Protein AF-A0A380LJC3-F1 (afdb_monomer_lite)

Organism: NCBI:txid1323

pLDDT: mean 76.28, std 15.17, range [39.53, 93.88]

Foldseek 3Di:
DFDDDPDDLVVLLVLLCCPVVVVDDLVRVCVVVVNDSVVSVLSNLLCVLPNSVSSDRDRDDDWDALVRLVVLLVCVVVVVDDLSNSCSVSVPPDSVVNVVSNVCVVVVHRDHTPDDPVCLAVPDQPDDDDLVRLLVLLVVCVVVVNPLSVSCVVSVHHSVSNVQSNVQCVVPNSVSSDPCVVPDDDPVRDDPVRVVVVVVVVVVVVVVVVVVVVVVVVVVVVVVVVVVVVVVVVVVVPPDDDDPPVVVVVVVVVVVVVVVVVVVVVVVVVVVVVPD

InterPro domains:
  IPR010921 Trp repressor/replication initiator [SSF48295] (2-55)
  IPR010921 Trp repressor/replication initiator [SSF48295] (60-106)
  IPR010921 Trp repressor/replication initiator [SSF48295] (120-185)
  IPR036388 Winged helix-like DNA-binding domain superfamily [G3DSA:1.10.10.10] (58-116)
  IPR036388 Winged helix-like DNA-binding domain superfamily [G3DSA:1.10.10.10] (120-189)
  IPR052057 IS150/IS1296 orfA-like [PTHR33795] (5-107)
  IPR055247 Insertion element IS150 protein InsJ-like, helix-turn-helix domain [PF13518] (68-108)
  IPR055247 Insertion element IS150 protein InsJ-like, helix-turn-helix domain [PF13518] (133-183)

Structure (mmCIF, N/CA/C/O backbone):
data_AF-A0A380LJC3-F1
#
_entry.id   AF-A0A380LJC3-F1
#
loop_
_atom_site.group_PDB
_atom_site.id
_atom_site.type_symbol
_atom_site.label_atom_id
_atom_site.label_alt_id
_atom_site.label_comp_id
_atom_site.label_asym_id
_atom_site.label_entity_id
_atom_site.label_seq_id
_atom_site.pdbx_PDB_ins_code
_atom_site.Cartn_x
_atom_site.Cartn_y
_atom_site.Cartn_z
_atom_site.occupancy
_atom_site.B_iso_or_equiv
_atom_site.auth_seq_id
_atom_site.auth_comp_id
_atom_site.auth_asym_id
_atom_site.auth_atom_id
_atom_site.pdbx_PDB_model_num
ATOM 1 N N . MET A 1 1 ? 3.453 -14.087 3.287 1.00 42.34 1 MET A N 1
ATOM 2 C CA . MET A 1 1 ? 3.609 -13.959 4.756 1.00 42.34 1 MET A CA 1
ATOM 3 C C . MET A 1 1 ? 2.239 -13.677 5.361 1.00 42.34 1 MET A C 1
ATOM 5 O O . MET A 1 1 ? 1.734 -12.575 5.188 1.00 42.34 1 MET A O 1
ATOM 9 N N . GLY A 1 2 ? 1.594 -14.673 5.976 1.00 53.03 2 GLY A N 1
ATOM 10 C CA . GLY A 1 2 ? 0.290 -14.489 6.628 1.00 53.03 2 GLY A CA 1
ATOM 11 C C . GLY A 1 2 ? 0.417 -13.637 7.892 1.00 53.03 2 GLY A C 1
ATOM 12 O O . GLY A 1 2 ? 1.388 -13.768 8.639 1.00 53.03 2 GLY A O 1
ATOM 13 N N . ARG A 1 3 ? -0.541 -12.739 8.134 1.00 59.28 3 ARG A N 1
ATOM 14 C CA . ARG A 1 3 ? -0.527 -11.861 9.309 1.00 59.28 3 ARG A CA 1
ATOM 15 C C . ARG A 1 3 ? -0.989 -12.663 10.529 1.00 59.28 3 ARG A C 1
ATOM 17 O O . ARG A 1 3 ? -2.177 -12.925 10.670 1.00 59.28 3 ARG A O 1
ATOM 24 N N . LYS A 1 4 ? -0.064 -13.059 11.407 1.00 60.00 4 LYS A N 1
ATOM 25 C CA . LYS A 1 4 ? -0.421 -13.701 12.682 1.00 60.00 4 LYS A CA 1
ATOM 26 C C . LYS A 1 4 ? -0.938 -12.631 13.654 1.00 60.00 4 LYS A C 1
ATOM 28 O O . LYS A 1 4 ? -0.213 -11.665 13.908 1.00 60.00 4 LYS A O 1
ATOM 33 N N . PRO A 1 5 ? -2.179 -12.729 14.159 1.00 63.72 5 PRO A N 1
ATOM 34 C CA . PRO A 1 5 ? -2.680 -11.763 15.126 1.00 63.72 5 PRO A CA 1
ATOM 35 C C . PRO A 1 5 ? -1.951 -11.931 16.469 1.00 63.72 5 PRO A C 1
ATOM 37 O O . PRO A 1 5 ? -1.661 -13.049 16.882 1.00 63.72 5 PRO A O 1
ATOM 40 N N . LYS A 1 6 ? -1.656 -10.814 17.152 1.00 71.00 6 LYS A N 1
ATOM 41 C CA . LYS A 1 6 ? -1.008 -10.819 18.481 1.00 71.00 6 LYS A CA 1
ATOM 42 C C . LYS A 1 6 ? -1.903 -11.407 19.583 1.00 71.00 6 LYS A C 1
ATOM 44 O O . LYS A 1 6 ? -1.387 -11.908 20.568 1.00 71.00 6 LYS A O 1
ATOM 49 N N . LEU A 1 7 ? -3.224 -11.323 19.408 1.00 80.69 7 LEU A N 1
ATOM 50 C CA . LEU A 1 7 ? -4.235 -11.900 20.295 1.00 80.69 7 LEU A CA 1
ATOM 51 C C . LEU A 1 7 ? -5.108 -12.878 19.504 1.00 80.69 7 LEU A C 1
ATOM 53 O O . LEU A 1 7 ? -5.512 -12.558 18.377 1.00 80.69 7 LEU A O 1
ATOM 57 N N . SER A 1 8 ? -5.415 -14.028 20.110 1.00 86.56 8 SER A N 1
ATOM 58 C CA . SER A 1 8 ? -6.345 -15.019 19.560 1.00 86.56 8 SER A CA 1
ATOM 59 C C . SER A 1 8 ? -7.759 -14.445 19.424 1.00 86.56 8 SER A C 1
ATOM 61 O O . SER A 1 8 ? -8.104 -13.446 20.061 1.00 86.56 8 SER A O 1
ATOM 63 N N . ALA A 1 9 ? -8.578 -15.053 18.563 1.00 87.38 9 ALA A N 1
ATOM 64 C CA . ALA A 1 9 ? -9.972 -14.652 18.392 1.00 87.38 9 ALA A CA 1
ATOM 65 C C . ALA A 1 9 ? -10.765 -14.830 19.699 1.00 87.38 9 ALA A C 1
ATOM 67 O O . ALA A 1 9 ? -11.465 -13.905 20.110 1.00 87.38 9 ALA A O 1
ATOM 68 N N . ASP A 1 10 ? -10.554 -15.943 20.407 1.00 88.31 10 ASP A N 1
ATOM 69 C CA . ASP A 1 10 ? -11.191 -16.243 21.696 1.00 88.31 10 ASP A CA 1
ATOM 70 C C . ASP A 1 10 ? -10.911 -15.175 22.753 1.00 88.31 10 ASP A C 1
ATOM 72 O O . ASP A 1 10 ? -11.817 -14.737 23.462 1.00 88.31 10 ASP A O 1
ATOM 76 N N . MET A 1 11 ? -9.670 -14.680 22.809 1.00 90.19 11 MET A N 1
ATOM 77 C CA . MET A 1 11 ? -9.300 -13.637 23.761 1.00 90.19 11 MET A CA 1
ATOM 78 C C . MET A 1 11 ? -10.040 -12.326 23.480 1.00 90.19 11 MET A C 1
ATOM 80 O O . MET A 1 11 ? -10.495 -11.654 24.402 1.00 90.19 11 MET A O 1
ATOM 84 N N . LYS A 1 12 ? -10.216 -11.971 22.202 1.00 91.12 12 LYS A N 1
ATOM 85 C CA . LYS A 1 12 ? -10.979 -10.772 21.817 1.00 91.12 12 LYS A CA 1
ATOM 86 C C . LYS A 1 12 ? -12.451 -10.905 22.183 1.00 91.12 12 LYS A C 1
ATOM 88 O O . LYS A 1 12 ? -13.031 -9.941 22.672 1.00 91.12 12 LYS A O 1
ATOM 93 N N . VAL A 1 13 ? -13.035 -12.088 21.983 1.00 92.12 13 VAL A N 1
ATOM 94 C CA . VAL A 1 13 ? -14.418 -12.379 22.386 1.00 92.12 13 VAL A CA 1
ATOM 95 C C . VAL A 1 13 ? -14.574 -12.263 23.902 1.00 92.12 13 VAL A C 1
ATOM 97 O O . VAL A 1 13 ? -15.522 -11.632 24.358 1.00 92.12 13 VAL A O 1
ATOM 100 N N . CYS A 1 14 ? -13.629 -12.799 24.676 1.00 91.56 14 CYS A N 1
ATOM 101 C CA . CYS A 1 14 ? -13.623 -12.693 26.136 1.00 91.56 14 CYS A CA 1
ATOM 102 C C . CYS A 1 14 ? -13.606 -11.229 26.607 1.00 91.56 14 CYS A C 1
ATOM 104 O O . CYS A 1 14 ? -14.446 -10.828 27.408 1.00 91.56 14 CYS A O 1
ATOM 106 N N . ILE A 1 15 ? -12.716 -10.409 26.036 1.00 92.25 15 ILE A N 1
ATOM 107 C CA . ILE A 1 15 ? -12.626 -8.970 26.335 1.00 92.25 15 ILE A CA 1
ATOM 108 C C . ILE A 1 15 ? -13.936 -8.249 25.983 1.00 92.25 15 ILE A C 1
ATOM 110 O O . ILE A 1 15 ? -14.385 -7.385 26.732 1.00 92.25 15 ILE A O 1
ATOM 114 N N . CYS A 1 16 ? -14.570 -8.602 24.859 1.00 93.19 16 CYS A N 1
ATOM 115 C CA . CYS A 1 16 ? -15.850 -8.007 24.471 1.00 93.19 16 CYS A CA 1
ATOM 116 C C . CYS A 1 16 ? -16.973 -8.363 25.442 1.00 93.19 16 CYS A C 1
ATOM 118 O O . CYS A 1 16 ? -17.764 -7.486 25.762 1.00 93.19 16 CYS A O 1
ATOM 120 N N . LYS A 1 17 ? -17.041 -9.617 25.907 1.00 93.31 17 LYS A N 1
ATOM 121 C CA . LYS A 1 17 ? -18.040 -10.049 26.893 1.00 93.31 17 LYS A CA 1
ATOM 122 C C . LYS A 1 17 ? -17.870 -9.295 28.211 1.00 93.31 17 LYS A C 1
ATOM 124 O O . LYS A 1 17 ? -18.771 -8.561 28.579 1.00 93.31 17 LYS A O 1
ATOM 129 N N . GLN A 1 18 ? -16.670 -9.310 28.800 1.00 92.31 18 GLN A N 1
ATOM 130 C CA . GLN A 1 18 ? -16.370 -8.576 30.044 1.00 92.31 18 GLN A CA 1
ATOM 131 C C . GLN A 1 18 ? -16.751 -7.086 29.969 1.00 92.31 18 GLN A C 1
ATOM 133 O O . GLN A 1 18 ? -17.254 -6.516 30.934 1.00 92.31 18 GLN A O 1
ATOM 138 N N . TYR A 1 19 ? -16.528 -6.450 28.814 1.00 93.88 19 TYR A N 1
ATOM 139 C CA . TYR A 1 19 ? -16.921 -5.058 28.596 1.00 93.88 19 TYR A CA 1
ATOM 140 C C . TYR A 1 19 ? -18.442 -4.871 28.459 1.00 93.88 19 TYR A C 1
ATOM 142 O O . TYR A 1 19 ? -18.994 -3.917 29.000 1.00 93.88 19 TYR A O 1
ATOM 150 N N . LEU A 1 20 ? -19.123 -5.749 27.715 1.00 91.69 20 LEU A N 1
ATOM 151 C CA . LEU A 1 20 ? -20.562 -5.644 27.444 1.00 91.69 20 LEU A CA 1
ATOM 152 C C . LEU A 1 20 ? -21.432 -6.054 28.634 1.00 91.69 20 LEU A C 1
ATOM 154 O O . LEU A 1 20 ? -22.488 -5.461 28.829 1.00 91.69 20 LEU A O 1
ATOM 158 N N . ASP A 1 21 ? -20.972 -7.022 29.424 1.00 92.00 21 ASP A N 1
ATOM 159 C CA . ASP A 1 21 ? -21.602 -7.462 30.672 1.00 92.00 21 ASP A CA 1
ATOM 160 C C . ASP A 1 21 ? -21.384 -6.444 31.813 1.00 92.00 21 ASP A C 1
ATOM 162 O O . ASP A 1 21 ? -21.999 -6.543 32.872 1.00 92.00 21 ASP A O 1
ATOM 166 N N . GLY A 1 22 ? -20.539 -5.426 31.594 1.00 89.75 22 GLY A N 1
ATOM 167 C CA . GLY A 1 22 ? -20.256 -4.368 32.565 1.00 89.75 22 GLY A CA 1
ATOM 168 C C . GLY A 1 22 ? -19.334 -4.798 33.708 1.00 89.75 22 GLY A C 1
ATOM 169 O O . GLY A 1 22 ? -19.196 -4.056 34.677 1.00 89.75 22 GLY A O 1
ATOM 170 N N . GLU A 1 23 ? -18.691 -5.964 33.600 1.00 91.50 23 GLU A N 1
ATOM 171 C CA . GLU A 1 23 ? -17.765 -6.490 34.611 1.00 91.50 23 GLU A CA 1
ATOM 172 C C . GLU A 1 23 ? -16.509 -5.625 34.744 1.00 91.50 23 GLU A C 1
ATOM 174 O O . GLU A 1 23 ? -15.985 -5.450 35.843 1.00 91.50 23 GLU A O 1
ATOM 179 N N . LYS A 1 24 ? -16.016 -5.095 33.617 1.00 91.38 24 LYS A N 1
ATOM 180 C CA . LYS A 1 24 ? -14.837 -4.226 33.564 1.00 91.38 24 LYS A CA 1
ATOM 181 C C . LYS A 1 24 ? -15.038 -3.078 32.592 1.00 91.38 24 LYS A C 1
ATOM 183 O O . LYS A 1 24 ? -15.541 -3.244 31.479 1.00 91.38 24 LYS A O 1
ATOM 188 N N . SER A 1 25 ? -14.552 -1.905 32.974 1.00 92.50 25 SER A N 1
ATOM 189 C CA . SER A 1 25 ? -14.488 -0.753 32.084 1.00 92.50 25 SER A CA 1
ATOM 190 C C . SER A 1 25 ? -13.433 -0.944 30.985 1.00 92.50 25 SER A C 1
ATOM 192 O O . SER A 1 25 ? -12.466 -1.701 31.114 1.00 92.50 25 SER A O 1
ATOM 194 N N . ALA A 1 26 ? -13.564 -0.189 29.890 1.00 91.12 26 ALA A N 1
ATOM 195 C CA . ALA A 1 26 ? -12.556 -0.186 28.828 1.00 91.12 26 ALA A CA 1
ATOM 196 C C . ALA A 1 26 ? -11.169 0.269 29.322 1.00 91.12 26 ALA A C 1
ATOM 198 O O . ALA A 1 26 ? -10.163 -0.133 28.741 1.00 91.12 26 ALA A O 1
ATOM 199 N N . ALA A 1 27 ? -11.105 1.091 30.376 1.00 92.56 27 ALA A N 1
ATOM 200 C CA . ALA A 1 27 ? -9.850 1.542 30.969 1.00 92.56 27 ALA A CA 1
ATOM 201 C C . ALA A 1 27 ? -9.142 0.414 31.736 1.00 92.56 27 ALA A C 1
ATOM 203 O O . ALA A 1 27 ? -7.937 0.235 31.577 1.00 92.56 27 ALA A O 1
ATOM 204 N N . GLU A 1 28 ? -9.886 -0.386 32.502 1.00 92.06 28 GLU A N 1
ATOM 205 C CA . GLU A 1 28 ? -9.344 -1.546 33.225 1.00 92.06 28 GLU A CA 1
ATOM 206 C C . GLU A 1 28 ? -8.834 -2.614 32.255 1.00 92.06 28 GLU A C 1
ATOM 208 O O . GLU A 1 28 ? -7.683 -3.038 32.341 1.00 92.06 28 GLU A O 1
ATOM 213 N N . LEU A 1 29 ? -9.643 -2.961 31.249 1.00 91.88 29 LEU A N 1
ATOM 214 C CA . LEU A 1 29 ? -9.249 -3.890 30.185 1.00 91.88 29 LEU A CA 1
ATOM 215 C C . LEU A 1 29 ? -8.047 -3.370 29.380 1.00 91.88 29 LEU A C 1
ATOM 217 O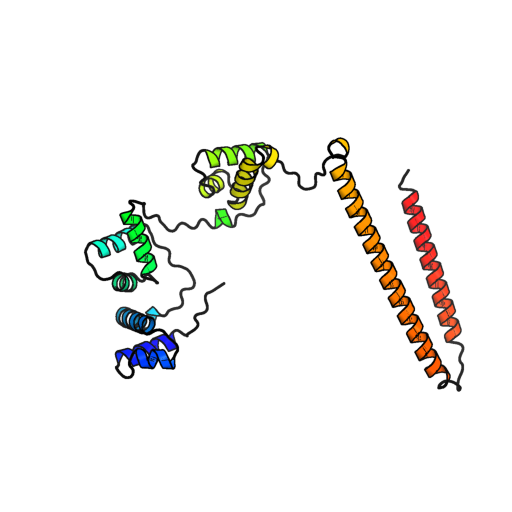 O . LEU A 1 29 ? -7.215 -4.149 28.910 1.00 91.88 29 LEU A O 1
ATOM 221 N N . SER A 1 30 ? -7.940 -2.049 29.215 1.00 92.56 30 SER A N 1
ATOM 222 C CA . SER A 1 30 ? -6.801 -1.425 28.549 1.00 92.56 30 SER A CA 1
ATOM 223 C C . SER A 1 30 ? -5.502 -1.626 29.325 1.00 92.56 30 SER A C 1
ATOM 225 O O . SER A 1 30 ? -4.487 -1.969 28.713 1.00 92.56 30 SER A O 1
ATOM 227 N N . GLN A 1 31 ? -5.540 -1.467 30.650 1.00 92.12 31 GLN A N 1
ATOM 228 C CA . GLN A 1 31 ? -4.382 -1.671 31.521 1.00 92.12 31 GLN A CA 1
ATOM 229 C C . GLN A 1 31 ? -3.995 -3.150 31.623 1.00 92.12 31 GLN A C 1
ATOM 231 O O . GLN A 1 31 ? -2.818 -3.474 31.500 1.00 92.12 31 GLN A O 1
ATOM 236 N N . GLU A 1 32 ? -4.974 -4.044 31.781 1.00 91.44 32 GLU A N 1
ATOM 237 C CA . GLU A 1 32 ? -4.747 -5.485 31.947 1.00 91.44 32 GLU A CA 1
ATOM 238 C C . GLU A 1 32 ? -4.121 -6.128 30.702 1.00 91.44 32 GLU A C 1
ATOM 240 O O . GLU A 1 32 ? -3.171 -6.903 30.804 1.00 91.44 32 GLU A O 1
ATOM 245 N N . TYR A 1 33 ? -4.625 -5.784 29.512 1.00 88.12 33 TYR A N 1
ATOM 246 C CA . TYR A 1 33 ? -4.204 -6.415 28.256 1.00 88.12 33 TYR A CA 1
ATOM 247 C C . TYR A 1 33 ? -3.255 -5.557 27.408 1.00 88.12 33 TYR A C 1
ATOM 249 O O . TYR A 1 33 ? -2.805 -6.004 26.349 1.00 88.12 33 TYR A O 1
ATOM 257 N N . GLY A 1 34 ? -2.958 -4.322 27.827 1.00 87.94 34 GLY A N 1
ATOM 258 C CA . GLY A 1 34 ? -2.130 -3.379 27.065 1.00 87.94 34 GLY A CA 1
ATOM 259 C C . GLY A 1 34 ? -2.762 -2.953 25.733 1.00 87.94 34 GLY A C 1
ATOM 260 O O . GLY A 1 34 ? -2.062 -2.737 24.740 1.00 87.94 34 GLY A O 1
ATOM 261 N N . ILE A 1 35 ? -4.095 -2.881 25.675 1.00 89.50 35 ILE A N 1
ATOM 262 C CA . ILE A 1 35 ? -4.867 -2.561 24.465 1.00 89.50 35 ILE A CA 1
ATOM 263 C C . ILE A 1 35 ? -5.437 -1.153 24.599 1.00 89.50 35 ILE A C 1
ATOM 265 O O . ILE A 1 35 ? -5.967 -0.800 25.637 1.00 89.50 35 ILE A O 1
ATOM 269 N N . TYR A 1 36 ? -5.406 -0.332 23.553 1.00 91.44 36 TYR A N 1
ATOM 270 C CA . TYR A 1 36 ? -6.032 0.995 23.606 1.00 91.44 36 TYR A CA 1
ATOM 271 C C . TYR A 1 36 ? -7.561 0.918 23.780 1.00 91.44 36 TYR A C 1
ATOM 273 O O . TYR A 1 36 ? -8.212 0.172 23.045 1.00 91.44 36 TYR A O 1
ATOM 281 N N . CYS A 1 37 ? -8.150 1.770 24.632 1.00 91.62 37 CYS A N 1
ATOM 282 C CA . CYS A 1 37 ? -9.603 1.830 24.881 1.00 91.62 37 CYS A CA 1
ATOM 283 C C . CYS A 1 37 ? -10.441 1.913 23.592 1.00 91.62 37 CYS A C 1
ATOM 285 O O . CYS A 1 37 ? -11.426 1.197 23.438 1.00 91.62 37 CYS A O 1
ATOM 287 N N . ASN A 1 38 ? -10.004 2.710 22.608 1.00 90.06 38 ASN A N 1
ATOM 288 C CA . ASN A 1 38 ? -10.681 2.819 21.308 1.00 90.06 38 ASN A CA 1
ATOM 289 C C . ASN A 1 38 ? -10.750 1.484 20.549 1.00 90.06 38 ASN A C 1
ATOM 291 O O . ASN A 1 38 ? -11.705 1.229 19.820 1.00 90.06 38 ASN A O 1
ATOM 295 N N . THR A 1 39 ? -9.750 0.617 20.719 1.00 90.25 39 THR A N 1
ATOM 296 C CA . THR A 1 39 ? -9.753 -0.720 20.110 1.00 90.25 39 THR A CA 1
ATOM 297 C C . THR A 1 39 ? -10.804 -1.606 20.770 1.00 90.25 39 THR A C 1
ATOM 299 O O . THR A 1 39 ? -11.511 -2.317 20.062 1.00 90.25 39 THR A O 1
ATOM 302 N N . ILE A 1 40 ? -10.943 -1.515 22.095 1.00 92.38 40 ILE A N 1
ATOM 303 C CA . ILE A 1 40 ? -11.933 -2.264 22.881 1.00 92.38 40 ILE A CA 1
ATOM 304 C C . ILE A 1 40 ? -13.348 -1.815 22.509 1.00 92.38 40 ILE A C 1
ATOM 306 O O . ILE A 1 40 ? -14.174 -2.654 22.164 1.00 92.38 40 ILE A O 1
ATOM 310 N N . HIS A 1 41 ? -13.608 -0.504 22.453 1.00 91.44 41 HIS A N 1
ATOM 311 C CA . HIS A 1 41 ? -14.900 0.030 22.004 1.00 91.44 41 HIS A CA 1
ATOM 312 C C . HIS A 1 41 ? -15.260 -0.451 20.595 1.00 91.44 41 HIS A C 1
ATOM 314 O O . HIS A 1 41 ? -16.388 -0.876 20.339 1.00 91.44 41 HIS A O 1
ATOM 320 N N . ARG A 1 42 ? -14.292 -0.434 19.670 1.00 91.19 42 ARG A N 1
ATOM 321 C CA . ARG A 1 42 ? -14.515 -0.916 18.305 1.00 91.19 42 ARG A CA 1
ATOM 322 C C . ARG A 1 42 ? -14.802 -2.415 18.271 1.00 91.19 42 ARG A C 1
ATOM 324 O O . ARG A 1 42 ? -15.692 -2.840 17.544 1.00 91.19 42 ARG A O 1
ATOM 331 N N . TRP A 1 43 ? -14.066 -3.211 19.046 1.00 92.56 43 TRP A N 1
ATOM 332 C CA . TRP A 1 43 ? -14.306 -4.648 19.169 1.00 92.56 43 TRP A CA 1
ATOM 333 C C . TRP A 1 43 ? -15.690 -4.943 19.739 1.00 92.56 43 TRP A C 1
ATOM 335 O O . TRP A 1 43 ? -16.391 -5.771 19.167 1.00 92.56 43 TRP A O 1
ATOM 345 N N . ALA A 1 44 ? -16.119 -4.216 20.770 1.00 92.50 44 ALA A N 1
ATOM 346 C CA . ALA A 1 44 ? -17.451 -4.346 21.347 1.00 92.50 44 ALA A CA 1
ATOM 347 C C . ALA A 1 44 ? -18.552 -4.056 20.317 1.00 92.50 44 ALA A C 1
ATOM 349 O O . ALA A 1 44 ? -19.449 -4.876 20.142 1.00 92.50 44 ALA A O 1
ATOM 350 N N . LYS A 1 45 ? -18.438 -2.960 19.550 1.00 90.69 45 LYS A N 1
ATOM 351 C CA . LYS A 1 45 ? -19.380 -2.652 18.457 1.00 90.69 45 LYS A CA 1
ATOM 352 C C . LYS A 1 45 ? -19.399 -3.738 17.376 1.00 90.69 45 LYS A C 1
ATOM 354 O O . LYS A 1 45 ? -20.460 -4.146 16.909 1.00 90.69 45 LYS A O 1
ATOM 359 N N . SER A 1 46 ? -18.225 -4.219 16.965 1.00 89.94 46 SER A N 1
ATOM 360 C CA . SER A 1 46 ? -18.111 -5.305 15.987 1.00 89.94 46 SER A CA 1
ATOM 361 C C . SER A 1 46 ? -18.738 -6.606 16.498 1.00 89.94 46 SER A C 1
ATOM 363 O O . SER A 1 46 ? -19.444 -7.275 15.747 1.00 89.94 46 SER A O 1
ATOM 365 N N . TYR A 1 47 ? -18.535 -6.928 17.775 1.00 92.12 47 TYR A N 1
ATOM 366 C CA . TYR A 1 47 ? -19.108 -8.101 18.426 1.00 92.12 47 TYR A CA 1
ATOM 367 C C . TYR A 1 47 ? -20.629 -7.987 18.591 1.00 92.12 47 TYR A C 1
ATOM 369 O O . TYR A 1 47 ? -21.335 -8.946 18.311 1.00 92.12 47 T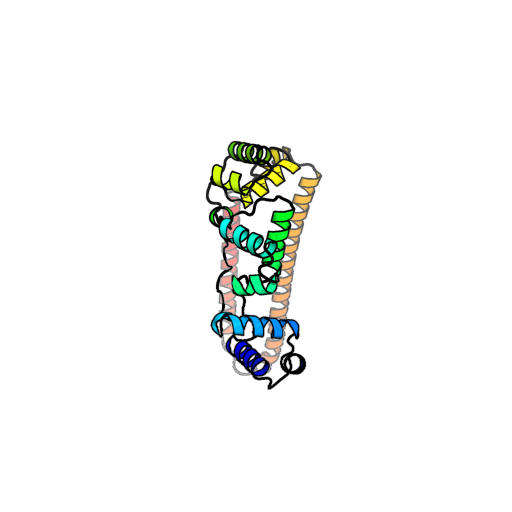YR A O 1
ATOM 377 N N . GLN A 1 48 ? -21.165 -6.817 18.941 1.00 91.31 48 GLN A N 1
ATOM 378 C CA . GLN A 1 48 ? -22.617 -6.591 18.977 1.00 91.31 48 GLN A CA 1
ATOM 379 C C . GLN A 1 48 ? -23.270 -6.774 17.599 1.00 91.31 48 GLN A C 1
ATOM 381 O O . GLN A 1 48 ? -24.375 -7.296 17.507 1.00 91.31 48 GLN A O 1
ATOM 386 N N . SER A 1 49 ? -22.590 -6.372 16.519 1.00 89.00 49 SER A N 1
ATOM 387 C CA . SER A 1 49 ? -23.139 -6.475 15.162 1.00 89.00 49 SER A CA 1
ATOM 388 C C . SER A 1 49 ? -23.045 -7.879 14.551 1.00 89.00 49 SER A C 1
ATOM 390 O O . SER A 1 49 ? -23.868 -8.200 13.697 1.00 89.00 49 SER A O 1
ATOM 392 N N . LYS A 1 50 ? -22.016 -8.671 14.888 1.00 86.56 50 LYS A N 1
ATOM 393 C CA . LYS A 1 50 ? -21.662 -9.920 14.170 1.00 86.56 50 LYS A CA 1
ATOM 394 C C . LYS A 1 50 ? -21.318 -11.105 15.078 1.00 86.56 50 LYS A C 1
ATOM 396 O O . LYS A 1 50 ? -21.009 -12.196 14.597 1.00 86.56 50 LYS A O 1
ATOM 401 N N . GLY A 1 51 ? -21.335 -10.910 16.390 1.00 89.75 51 GLY A N 1
ATOM 402 C CA . GLY A 1 51 ? -20.911 -11.908 17.365 1.00 89.75 51 GLY A CA 1
ATOM 403 C C . GLY A 1 51 ? -19.438 -12.293 17.214 1.00 89.75 51 GLY A C 1
ATOM 404 O O . GLY A 1 51 ? -18.593 -11.489 16.813 1.00 89.75 51 GLY A O 1
ATOM 405 N N . ALA A 1 52 ? -19.126 -13.554 17.525 1.00 88.50 52 ALA A N 1
ATOM 406 C CA . ALA A 1 52 ? -17.761 -14.083 17.488 1.00 88.50 52 ALA A CA 1
ATOM 407 C C . ALA A 1 52 ? -17.128 -14.057 16.082 1.00 88.50 52 ALA A C 1
ATOM 409 O O . ALA A 1 52 ? -15.913 -13.887 15.971 1.00 88.50 52 ALA A O 1
ATOM 410 N N . SER A 1 53 ? -17.946 -14.124 15.022 1.00 86.62 53 SER A N 1
ATOM 411 C CA . SER A 1 53 ? -17.469 -14.108 13.628 1.00 86.62 53 SER A CA 1
ATOM 412 C C . SER A 1 53 ? -16.745 -12.813 13.233 1.00 86.62 53 SER A C 1
ATOM 414 O O . SER A 1 53 ? -15.946 -12.778 12.299 1.00 86.62 53 SER A O 1
ATOM 416 N N . ALA A 1 54 ? -16.945 -11.731 13.997 1.00 86.06 54 ALA A N 1
ATOM 417 C CA . ALA A 1 54 ? -16.237 -10.468 13.808 1.00 86.06 54 ALA A CA 1
ATOM 418 C C . ALA A 1 54 ? -14.704 -10.595 13.920 1.00 86.06 54 ALA A C 1
ATOM 420 O O . ALA A 1 54 ? -13.972 -9.727 13.435 1.00 86.06 54 ALA A O 1
ATOM 421 N N . PHE A 1 55 ? -14.214 -11.640 14.593 1.00 87.81 55 PHE A N 1
ATOM 422 C CA . PHE A 1 55 ? -12.796 -11.832 14.889 1.00 87.81 55 PHE A CA 1
ATOM 423 C C . PHE A 1 55 ? -12.133 -12.947 14.080 1.00 87.81 55 PHE A C 1
ATOM 425 O O . PHE A 1 55 ? -10.954 -13.229 14.325 1.00 87.81 55 PHE A O 1
ATOM 432 N N . ASP A 1 56 ? -12.842 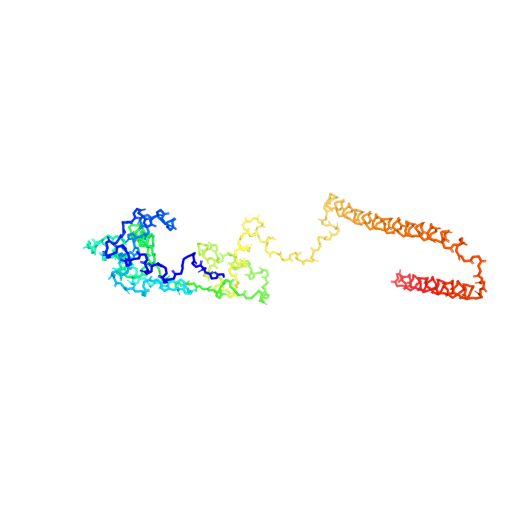-13.527 13.109 1.00 85.88 56 ASP A N 1
ATOM 433 C CA . ASP A 1 56 ? -12.303 -14.561 12.233 1.00 85.88 56 ASP A CA 1
ATOM 434 C C . ASP A 1 56 ? -11.064 -14.085 11.465 1.00 85.88 56 ASP A C 1
ATOM 436 O O . ASP A 1 56 ? -10.946 -12.940 11.005 1.00 85.88 56 ASP A O 1
ATOM 440 N N . ILE A 1 57 ? -10.094 -14.990 11.329 1.00 81.00 57 ILE A N 1
ATOM 441 C CA . ILE A 1 57 ? -8.838 -14.702 10.641 1.00 81.00 57 ILE A CA 1
ATOM 442 C C . ILE A 1 57 ? -9.082 -14.774 9.135 1.00 81.00 57 ILE A C 1
ATOM 444 O O . ILE A 1 57 ? -9.183 -15.849 8.549 1.00 81.00 57 ILE A O 1
ATOM 448 N N . LYS A 1 58 ? -9.100 -13.612 8.482 1.00 80.69 58 LYS A N 1
ATOM 449 C CA . LYS A 1 58 ? -9.117 -13.532 7.018 1.00 80.69 58 LYS A CA 1
ATOM 450 C C . LYS A 1 58 ? -7.737 -13.885 6.458 1.00 80.69 58 LYS A C 1
ATOM 452 O O . LYS A 1 58 ? -6.738 -13.254 6.806 1.00 80.69 58 LYS A O 1
ATOM 457 N N . LEU A 1 59 ? -7.687 -14.883 5.573 1.00 76.19 59 LEU A N 1
ATOM 458 C CA . LEU A 1 59 ? -6.447 -15.338 4.925 1.00 76.19 59 LEU A CA 1
ATOM 459 C C . LEU A 1 59 ? -5.972 -14.389 3.814 1.00 76.19 59 LEU A C 1
ATOM 461 O O . LEU A 1 59 ? -4.774 -14.295 3.551 1.00 76.19 59 LEU A O 1
ATOM 465 N N . HIS A 1 60 ? -6.903 -13.677 3.180 1.00 76.06 60 HIS A N 1
ATOM 466 C CA . HIS A 1 60 ? -6.650 -12.764 2.069 1.00 76.06 60 HIS A CA 1
ATOM 467 C C . HIS A 1 60 ? -7.319 -11.402 2.304 1.00 76.06 60 HIS A C 1
ATOM 469 O O . HIS A 1 60 ? -8.223 -11.256 3.129 1.00 76.06 60 HIS A O 1
ATOM 475 N N . ASN A 1 61 ? -6.845 -10.383 1.585 1.00 80.12 61 ASN A N 1
ATOM 476 C CA . ASN A 1 61 ? -7.466 -9.061 1.602 1.00 80.12 61 ASN A CA 1
ATOM 477 C C . ASN A 1 61 ? -8.820 -9.111 0.885 1.00 80.12 61 ASN A C 1
ATOM 479 O O . ASN A 1 61 ? -8.942 -9.764 -0.147 1.00 80.12 61 ASN A O 1
ATOM 483 N N . ALA A 1 62 ? -9.806 -8.374 1.393 1.00 82.88 62 ALA A N 1
ATOM 484 C CA . ALA A 1 62 ? -11.095 -8.240 0.725 1.00 82.88 62 ALA A CA 1
ATOM 485 C C . ALA A 1 62 ? -10.952 -7.468 -0.597 1.00 82.88 62 ALA A C 1
ATOM 487 O O . ALA A 1 62 ? -10.344 -6.391 -0.635 1.00 82.88 62 ALA A O 1
ATOM 488 N N . ALA A 1 63 ? -11.535 -8.018 -1.659 1.00 84.81 63 ALA A N 1
ATOM 489 C CA . ALA A 1 63 ? -11.749 -7.330 -2.922 1.00 84.81 63 ALA A CA 1
ATOM 490 C C . ALA A 1 63 ? -13.125 -6.657 -2.888 1.00 84.81 63 ALA A C 1
ATOM 492 O O . ALA A 1 63 ? -14.095 -7.240 -2.413 1.00 84.81 63 ALA A O 1
ATOM 493 N N . TYR A 1 64 ? -13.197 -5.425 -3.381 1.00 87.31 64 TYR A N 1
ATOM 494 C CA . TYR A 1 64 ? -14.436 -4.654 -3.424 1.00 87.31 64 TYR A CA 1
ATOM 495 C C . TYR A 1 64 ? -14.657 -4.168 -4.848 1.00 87.31 64 TYR A C 1
ATOM 497 O O . TYR A 1 64 ? -13.740 -3.562 -5.429 1.00 87.31 64 TYR A O 1
ATOM 505 N N . THR A 1 65 ? -15.858 -4.404 -5.370 1.00 87.62 65 THR A N 1
ATOM 506 C CA . THR A 1 65 ? -16.257 -3.913 -6.688 1.00 87.62 65 THR A CA 1
ATOM 507 C C . THR A 1 65 ? -16.491 -2.405 -6.660 1.00 87.62 65 THR A C 1
ATOM 509 O O . THR A 1 65 ? -16.606 -1.794 -5.590 1.00 87.62 65 THR A O 1
ATOM 512 N N . LYS A 1 66 ? -16.522 -1.777 -7.830 1.00 86.19 66 LYS A N 1
ATOM 513 C CA . LYS A 1 66 ? -16.843 -0.363 -7.996 1.00 86.19 66 LYS A CA 1
ATOM 514 C C . LYS A 1 66 ? -18.233 -0.058 -7.445 1.00 86.19 66 LYS A C 1
ATOM 516 O O . LYS A 1 66 ? -18.370 0.888 -6.672 1.00 86.19 66 LYS A O 1
ATOM 521 N N . GLU A 1 67 ? -19.218 -0.877 -7.791 1.00 86.62 67 GLU A N 1
ATOM 522 C CA . GLU A 1 67 ? -20.623 -0.702 -7.414 1.00 86.62 67 GLU A CA 1
ATOM 523 C C . GLU A 1 67 ? -20.771 -0.769 -5.896 1.00 86.62 67 GLU A C 1
ATOM 525 O O . GLU A 1 67 ? -21.389 0.104 -5.293 1.00 86.62 67 GLU A O 1
ATOM 530 N N . PHE A 1 68 ? -20.107 -1.738 -5.256 1.00 91.62 68 PHE A N 1
ATOM 531 C CA . PHE A 1 68 ? -20.096 -1.841 -3.801 1.00 91.62 68 PHE A CA 1
ATOM 532 C C . PHE A 1 68 ? -19.474 -0.601 -3.151 1.00 91.62 68 PHE A C 1
ATOM 534 O O . PHE A 1 68 ? -20.026 -0.045 -2.204 1.00 91.62 68 PHE A O 1
ATOM 541 N N . LYS A 1 69 ? -18.325 -0.127 -3.654 1.00 89.19 69 LYS A N 1
ATOM 542 C CA . LYS A 1 69 ? -17.685 1.084 -3.108 1.00 89.19 69 LYS A CA 1
ATOM 543 C C . LYS A 1 69 ? -18.602 2.295 -3.235 1.00 89.19 69 LYS A C 1
ATOM 545 O O . LYS A 1 69 ? -18.675 3.083 -2.296 1.00 89.19 69 LYS A O 1
ATOM 550 N N . GLN A 1 70 ? -19.284 2.429 -4.370 1.00 86.75 70 GLN A N 1
ATOM 551 C CA . GLN A 1 70 ? -20.220 3.517 -4.618 1.00 86.75 70 GLN A CA 1
ATOM 552 C C . GLN A 1 70 ? -21.417 3.448 -3.662 1.00 86.75 70 GLN A C 1
ATOM 554 O O . GLN A 1 70 ? -21.672 4.427 -2.968 1.00 86.75 70 GLN A O 1
ATOM 559 N N . GLN A 1 71 ? -22.028 2.271 -3.501 1.00 92.44 71 GLN A N 1
ATOM 560 C CA . GLN A 1 71 ? -23.127 2.046 -2.559 1.00 92.44 71 GLN A CA 1
ATOM 561 C C . GLN A 1 71 ? -22.762 2.465 -1.125 1.00 92.44 71 GLN A C 1
ATOM 563 O O . GLN A 1 71 ? -23.545 3.123 -0.438 1.00 92.44 71 GLN A O 1
ATOM 568 N N . VAL A 1 72 ? -21.566 2.098 -0.647 1.00 91.81 72 VAL A N 1
ATOM 569 C CA . VAL A 1 72 ? -21.136 2.444 0.719 1.00 91.81 72 VAL A CA 1
ATOM 570 C C . VAL A 1 72 ? -20.880 3.950 0.863 1.00 91.81 72 VAL A C 1
ATOM 572 O O . VAL A 1 72 ? -21.194 4.526 1.907 1.00 91.81 72 VAL A O 1
ATOM 575 N N . VAL A 1 73 ? -20.328 4.603 -0.166 1.00 89.00 73 VAL A N 1
ATOM 576 C CA . VAL A 1 73 ? -20.123 6.062 -0.170 1.00 89.00 73 VAL A CA 1
ATOM 577 C C . VAL A 1 73 ? -21.463 6.801 -0.190 1.00 89.00 73 VAL A C 1
ATOM 579 O O . VAL A 1 73 ? -21.653 7.716 0.606 1.00 89.00 73 VAL A O 1
ATOM 582 N N . GLU A 1 74 ? -22.417 6.374 -1.013 1.00 87.69 74 GLU A N 1
ATOM 583 C CA . GLU A 1 74 ? -23.770 6.942 -1.059 1.00 87.69 74 GLU A CA 1
ATOM 584 C C . GLU A 1 74 ? -24.493 6.774 0.283 1.00 87.69 74 GLU A C 1
ATOM 586 O O . GLU A 1 74 ? -25.080 7.724 0.796 1.00 87.69 74 GLU A O 1
ATOM 591 N N . ALA A 1 75 ? -24.374 5.606 0.924 1.00 91.81 75 ALA A N 1
ATOM 592 C CA . ALA A 1 75 ? -24.918 5.383 2.264 1.00 91.81 75 ALA A CA 1
ATOM 593 C C . ALA A 1 75 ? -24.321 6.337 3.317 1.00 91.81 75 ALA A C 1
ATOM 595 O O . ALA A 1 75 ? -25.021 6.726 4.252 1.00 91.81 75 ALA A O 1
ATOM 596 N N . TYR A 1 76 ? -23.050 6.729 3.174 1.00 91.12 76 TYR A N 1
ATOM 597 C CA . TYR A 1 76 ? -22.428 7.740 4.032 1.00 91.12 76 TYR A CA 1
ATOM 598 C C . TYR A 1 76 ? -22.957 9.150 3.745 1.00 91.12 76 TYR A C 1
ATOM 600 O O . TYR A 1 76 ? -23.302 9.868 4.682 1.00 91.12 76 TYR A O 1
ATOM 608 N N . LEU A 1 77 ? -23.067 9.533 2.470 1.00 84.38 77 LEU A N 1
ATOM 609 C CA . LEU A 1 77 ? -23.582 10.847 2.062 1.00 84.38 77 LEU A CA 1
ATOM 610 C C . LEU A 1 77 ? -25.050 11.049 2.464 1.00 84.38 77 LEU A C 1
ATOM 612 O O . LEU A 1 77 ? -25.428 12.145 2.863 1.00 84.38 77 LEU A O 1
ATOM 616 N N . ASN A 1 78 ? -25.842 9.976 2.457 1.00 91.25 78 ASN A N 1
ATOM 617 C CA . ASN A 1 78 ? -27.236 9.969 2.908 1.00 91.25 78 ASN A CA 1
ATOM 618 C C . ASN A 1 78 ? -27.390 9.944 4.443 1.00 91.25 78 ASN A C 1
ATOM 620 O O . ASN A 1 78 ? -28.497 9.769 4.947 1.00 91.25 78 ASN A O 1
ATOM 624 N N . GLY A 1 79 ? -26.298 10.075 5.206 1.00 90.06 79 GLY A N 1
ATOM 625 C CA . GLY A 1 79 ? -26.343 10.125 6.669 1.00 90.06 79 GLY A CA 1
ATOM 626 C C . GLY A 1 79 ? -26.595 8.774 7.347 1.00 90.06 79 GLY A C 1
ATOM 627 O O . GLY A 1 79 ? -27.052 8.736 8.486 1.00 90.06 79 GLY A O 1
ATOM 628 N N . GLY A 1 80 ? -26.277 7.650 6.697 1.00 85.50 80 GLY A N 1
ATOM 629 C CA . GLY A 1 80 ? -26.552 6.293 7.195 1.00 85.50 80 GLY A CA 1
ATOM 630 C C . GLY A 1 80 ? -25.752 5.835 8.429 1.00 85.50 80 GLY A C 1
ATOM 631 O O . GLY A 1 80 ? -25.861 4.662 8.813 1.00 85.50 80 GLY A O 1
ATOM 632 N N . GLY A 1 81 ? -24.944 6.721 9.025 1.00 88.38 81 GLY A N 1
ATOM 633 C CA . GLY A 1 81 ? -24.141 6.499 10.232 1.00 88.38 81 GLY A CA 1
ATOM 634 C C . GLY A 1 81 ? -22.737 7.108 10.150 1.00 88.38 81 GLY A C 1
ATOM 635 O O . GLY A 1 81 ? -22.364 7.728 9.153 1.00 88.38 81 GLY A O 1
ATOM 636 N N . SER A 1 82 ? -21.923 6.906 11.193 1.00 90.12 82 SER A N 1
ATOM 637 C CA . SER A 1 82 ? -20.506 7.280 11.130 1.00 90.12 82 SER A CA 1
ATOM 638 C C . SER A 1 82 ? -19.731 6.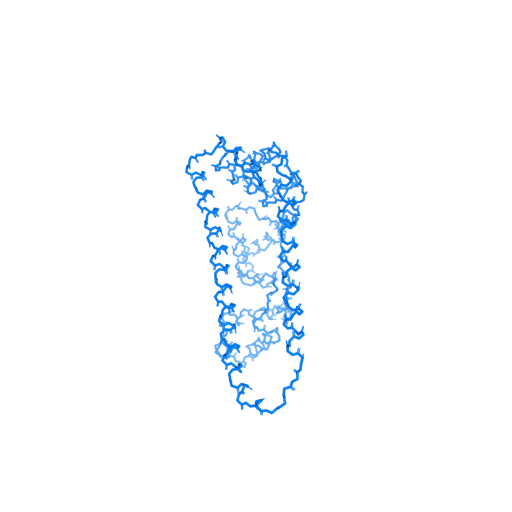349 10.190 1.00 90.12 82 SER A C 1
ATOM 640 O O . SER A 1 82 ? -20.152 5.225 9.902 1.00 90.12 82 SER A O 1
ATOM 642 N N . MET A 1 83 ? -18.540 6.774 9.753 1.00 90.06 83 MET A N 1
ATOM 643 C CA . MET A 1 83 ? -17.656 5.918 8.948 1.00 90.06 83 MET A CA 1
ATOM 644 C C . MET A 1 83 ? -17.332 4.588 9.642 1.00 90.06 83 MET A C 1
ATOM 646 O O . MET A 1 83 ? -17.099 3.587 8.970 1.00 90.06 83 MET A O 1
ATOM 650 N N . GLU A 1 84 ? -17.275 4.576 10.976 1.00 89.12 84 GLU A N 1
ATOM 651 C CA . GLU A 1 84 ? -16.994 3.360 11.735 1.00 89.12 84 GLU A CA 1
ATOM 652 C C . GLU A 1 84 ? -18.203 2.425 11.766 1.00 89.12 84 GLU A C 1
ATOM 654 O O . GLU A 1 84 ? -18.045 1.228 11.538 1.00 89.12 84 GLU A O 1
ATOM 659 N N . ASP A 1 85 ? -19.410 2.962 11.942 1.00 89.62 85 ASP A N 1
ATOM 660 C CA . ASP A 1 85 ? -20.630 2.150 11.943 1.00 89.62 85 ASP A CA 1
ATOM 661 C C . ASP A 1 85 ? -20.888 1.544 10.554 1.00 89.62 85 ASP A C 1
ATOM 663 O O . ASP A 1 85 ? -21.224 0.365 10.443 1.00 89.62 85 ASP A O 1
ATOM 667 N N . LEU A 1 86 ? -20.641 2.306 9.479 1.00 91.94 86 LEU A N 1
ATOM 668 C CA . LEU A 1 86 ? -20.715 1.792 8.108 1.00 91.94 86 LEU A CA 1
ATOM 669 C C . LEU A 1 86 ? -19.628 0.753 7.829 1.00 91.94 86 LEU A C 1
ATOM 671 O O . LEU A 1 86 ? -19.912 -0.269 7.210 1.00 91.94 86 LEU A O 1
ATOM 675 N N . ALA A 1 87 ? -18.401 0.967 8.310 1.00 92.00 87 ALA A N 1
ATOM 676 C CA . ALA A 1 87 ? -17.341 -0.022 8.154 1.00 92.00 87 ALA A CA 1
ATOM 677 C C . ALA A 1 87 ? -17.704 -1.348 8.842 1.00 92.00 87 ALA A C 1
ATOM 679 O O . ALA A 1 87 ? -17.511 -2.413 8.262 1.00 92.00 87 ALA A O 1
ATOM 680 N N . ILE A 1 88 ? -18.299 -1.293 10.036 1.00 89.62 88 ILE A N 1
ATOM 681 C CA . ILE A 1 88 ? -18.769 -2.486 10.745 1.00 89.62 88 ILE A CA 1
ATOM 682 C C . ILE A 1 88 ? -19.926 -3.145 9.985 1.00 89.62 88 ILE A C 1
ATOM 684 O O . ILE A 1 88 ? -19.851 -4.348 9.720 1.00 89.62 88 ILE A O 1
ATOM 688 N N . ARG A 1 89 ? -20.940 -2.372 9.571 1.00 90.00 89 ARG A N 1
ATOM 689 C CA . ARG A 1 89 ? -22.126 -2.861 8.844 1.00 90.00 89 ARG A CA 1
ATOM 690 C C . ARG A 1 89 ? -21.755 -3.572 7.541 1.00 90.00 89 ARG A C 1
ATOM 692 O O . ARG A 1 89 ? -22.206 -4.686 7.307 1.00 90.00 89 ARG A O 1
ATOM 699 N N . TYR A 1 90 ? -20.887 -2.961 6.737 1.00 89.75 90 TYR A N 1
ATOM 700 C CA . TYR A 1 90 ? -20.463 -3.469 5.427 1.00 89.75 90 TYR A CA 1
ATOM 701 C C . TYR A 1 90 ? -19.221 -4.377 5.475 1.00 89.75 90 TYR A C 1
ATOM 703 O O . TYR A 1 90 ? -18.653 -4.699 4.437 1.00 89.75 90 TYR A O 1
ATOM 711 N N . ASP A 1 91 ? -18.778 -4.793 6.666 1.00 87.88 91 ASP A N 1
ATOM 712 C CA . ASP A 1 91 ? -17.620 -5.687 6.853 1.00 87.88 91 ASP A CA 1
ATOM 713 C C . ASP A 1 91 ? -16.273 -5.163 6.331 1.00 87.88 91 ASP A C 1
ATOM 715 O O . ASP A 1 91 ? -15.343 -5.912 6.017 1.00 87.88 91 ASP A O 1
ATOM 719 N N . ILE A 1 92 ? -16.129 -3.843 6.305 1.00 89.62 92 ILE A N 1
ATOM 720 C CA . ILE A 1 92 ? -14.895 -3.180 5.914 1.00 89.62 92 ILE A CA 1
ATOM 721 C C . ILE A 1 92 ? -13.945 -3.175 7.124 1.00 89.62 92 ILE A C 1
ATOM 723 O O . ILE A 1 92 ? -14.255 -2.565 8.147 1.00 89.62 92 ILE A O 1
ATOM 727 N N . PRO A 1 93 ? -12.735 -3.764 7.030 1.00 84.44 93 PRO A N 1
ATOM 728 C CA . PRO A 1 93 ? -11.836 -3.924 8.180 1.00 84.44 93 PRO A CA 1
ATOM 729 C C . PRO A 1 93 ? -11.374 -2.625 8.859 1.00 84.44 93 PRO A C 1
ATOM 731 O O . PRO A 1 93 ? -10.807 -2.663 9.952 1.00 84.44 93 PRO A O 1
ATOM 734 N N . SER A 1 94 ? -11.512 -1.478 8.192 1.00 86.25 94 SER A N 1
ATOM 735 C CA . SER A 1 94 ? -11.045 -0.191 8.703 1.00 86.25 94 SER A CA 1
ATOM 736 C C . SER A 1 94 ? -11.865 0.968 8.152 1.00 86.25 94 SER A C 1
ATOM 738 O O . SER A 1 94 ? -12.037 1.079 6.935 1.00 86.25 94 SER A O 1
ATOM 740 N N . ARG A 1 95 ? -12.250 1.903 9.033 1.00 89.69 95 ARG A N 1
ATOM 741 C CA . ARG A 1 95 ? -12.863 3.187 8.650 1.00 89.69 95 ARG A CA 1
ATOM 742 C C . ARG A 1 95 ? -11.994 3.994 7.682 1.00 89.69 95 ARG A C 1
ATOM 744 O O . ARG A 1 95 ? -12.512 4.721 6.845 1.00 89.69 95 ARG A O 1
ATOM 751 N N . GLU A 1 96 ? -10.673 3.817 7.735 1.00 90.19 96 GLU A N 1
ATOM 752 C CA . GLU A 1 96 ? -9.726 4.485 6.831 1.00 90.19 96 GLU A CA 1
ATOM 753 C C . GLU A 1 96 ? -9.836 3.992 5.382 1.00 90.19 96 GLU A C 1
ATOM 755 O O . GLU A 1 96 ? -9.431 4.683 4.448 1.00 90.19 96 GLU A O 1
ATOM 760 N N . THR A 1 97 ? -10.363 2.784 5.164 1.00 90.81 97 THR A N 1
ATOM 761 C CA . THR A 1 97 ? -10.671 2.296 3.815 1.00 90.81 97 THR A CA 1
ATOM 762 C C . THR A 1 97 ? -11.841 3.083 3.232 1.00 90.81 97 THR A C 1
ATOM 764 O O . THR A 1 97 ? -11.726 3.587 2.118 1.00 90.81 97 THR A O 1
ATOM 767 N N . LEU A 1 98 ? -12.906 3.277 4.017 1.00 90.00 98 LEU A N 1
ATOM 768 C CA . LEU A 1 98 ? -14.057 4.089 3.621 1.00 90.00 98 LEU A CA 1
ATOM 769 C C . LEU A 1 98 ? -13.679 5.567 3.441 1.00 90.00 98 LEU A C 1
ATOM 771 O O . LEU A 1 98 ? -14.014 6.159 2.419 1.00 90.00 98 LEU A O 1
ATOM 775 N N . ARG A 1 99 ? -12.889 6.140 4.361 1.00 89.94 99 ARG A N 1
ATOM 776 C CA . ARG A 1 99 ? -12.357 7.510 4.237 1.00 89.94 99 ARG A CA 1
ATOM 777 C C . ARG A 1 99 ? -11.665 7.728 2.889 1.00 89.94 99 ARG A C 1
ATOM 779 O O . ARG A 1 99 ? -11.912 8.729 2.226 1.00 89.94 99 ARG A O 1
ATOM 786 N N . ARG A 1 100 ? -10.831 6.776 2.457 1.00 87.88 100 ARG A N 1
ATOM 787 C CA . ARG A 1 100 ? -10.151 6.840 1.155 1.00 87.88 100 ARG A CA 1
ATOM 788 C C . ARG A 1 100 ? -11.120 6.783 -0.023 1.00 87.88 100 ARG A C 1
ATOM 790 O O . ARG A 1 100 ? -10.876 7.468 -1.008 1.00 87.88 100 ARG A O 1
ATOM 797 N N . TRP A 1 101 ? -12.191 5.993 0.047 1.00 88.38 101 TRP A N 1
ATOM 798 C CA . TRP A 1 101 ? -13.204 5.964 -1.016 1.00 88.38 101 TRP A CA 1
ATOM 799 C C . TRP A 1 101 ? -13.961 7.288 -1.114 1.00 88.38 101 TRP A C 1
ATOM 801 O O . TRP A 1 101 ? -14.100 7.810 -2.214 1.00 88.38 101 TRP A O 1
ATOM 811 N N . ILE A 1 102 ? -14.349 7.870 0.023 1.00 85.81 102 ILE A N 1
ATOM 812 C CA . ILE A 1 102 ? -15.022 9.177 0.078 1.00 85.81 102 ILE A CA 1
ATOM 813 C C . ILE A 1 102 ? -14.115 10.282 -0.477 1.00 85.81 102 ILE A C 1
ATOM 815 O O . ILE A 1 102 ? -14.564 11.097 -1.273 1.00 85.81 102 ILE A O 1
ATOM 819 N N . MET A 1 103 ? -12.827 10.296 -0.112 1.00 82.56 103 MET A N 1
ATOM 820 C CA . MET A 1 103 ? -11.876 11.278 -0.651 1.00 82.56 103 MET A CA 1
ATOM 821 C C . MET A 1 103 ? -11.767 11.197 -2.177 1.00 82.56 103 MET A C 1
ATOM 823 O O . MET A 1 103 ? -11.804 12.227 -2.839 1.00 82.56 103 MET A O 1
ATOM 827 N N . LYS A 1 104 ? -11.675 9.984 -2.735 1.00 77.12 104 LYS A N 1
ATOM 828 C CA . LYS A 1 104 ? -11.646 9.785 -4.192 1.00 77.12 104 LYS A CA 1
ATOM 829 C C . LYS A 1 104 ? -12.928 10.272 -4.858 1.00 77.12 104 LYS A C 1
ATOM 831 O O . LYS A 1 104 ? -12.862 11.003 -5.836 1.00 77.12 104 LYS A O 1
ATOM 836 N N . TYR A 1 105 ? -14.074 9.912 -4.284 1.00 77.56 105 TYR A N 1
ATOM 837 C CA . TYR A 1 105 ? -15.379 10.343 -4.773 1.00 77.56 105 TYR A CA 1
ATOM 838 C C . TYR A 1 105 ? -15.509 11.876 -4.787 1.00 77.56 105 TYR A C 1
ATOM 840 O O . TYR A 1 105 ? -15.888 12.452 -5.801 1.00 77.56 105 TYR A O 1
ATOM 848 N N . ASN A 1 106 ? -15.114 12.547 -3.700 1.00 71.12 106 ASN A N 1
ATOM 849 C CA . ASN A 1 106 ? -15.159 14.010 -3.594 1.00 71.12 106 ASN A CA 1
ATOM 850 C C . ASN A 1 106 ? -14.188 14.711 -4.555 1.00 71.12 106 ASN A C 1
ATOM 852 O O . ASN A 1 106 ? -14.476 15.810 -5.016 1.00 71.12 106 ASN A O 1
ATOM 856 N N . ASN A 1 107 ? -13.063 14.073 -4.883 1.00 69.50 107 ASN A N 1
ATOM 857 C CA . ASN A 1 107 ? -12.120 14.553 -5.894 1.00 69.50 107 ASN A CA 1
ATOM 858 C C . ASN A 1 107 ? -12.575 14.247 -7.336 1.00 69.50 107 ASN A C 1
ATOM 860 O O . ASN A 1 107 ? -11.793 14.435 -8.265 1.00 69.50 107 ASN A O 1
ATOM 864 N N . LEU A 1 108 ? -13.806 13.748 -7.528 1.00 70.56 108 LEU A N 1
ATOM 865 C CA . LEU A 1 108 ? -14.359 13.309 -8.815 1.00 70.56 108 LEU A CA 1
ATOM 866 C C . LEU A 1 108 ? -13.525 12.204 -9.492 1.00 70.56 108 LEU A C 1
ATOM 868 O O . LEU A 1 108 ? -13.627 11.972 -10.697 1.00 70.56 108 LEU A O 1
ATOM 872 N N . GLU A 1 109 ? -12.714 11.478 -8.718 1.00 68.00 109 GLU A N 1
ATOM 873 C CA . GLU A 1 109 ? -11.975 10.323 -9.207 1.00 68.00 109 GLU A CA 1
ATOM 874 C C . GLU A 1 109 ? -12.891 9.097 -9.248 1.00 68.00 109 GLU A C 1
ATOM 876 O O . GLU A 1 109 ? -13.515 8.712 -8.255 1.00 68.00 109 GLU A O 1
ATOM 881 N N . MET A 1 110 ? -12.913 8.409 -10.390 1.00 69.88 110 MET A N 1
ATOM 882 C CA . MET A 1 110 ? -13.662 7.162 -10.533 1.00 69.88 110 MET A CA 1
ATOM 883 C C . MET A 1 110 ? -13.141 6.092 -9.566 1.00 69.88 110 MET A C 1
ATOM 885 O O . MET A 1 110 ? -11.974 5.683 -9.613 1.00 69.88 110 MET A O 1
ATOM 889 N N . LEU A 1 111 ? -14.036 5.575 -8.722 1.00 77.38 111 LEU A N 1
ATOM 890 C CA . LEU A 1 111 ? -13.798 4.346 -7.974 1.00 77.38 111 LEU A CA 1
ATOM 891 C C . LEU A 1 111 ? -13.670 3.196 -8.985 1.00 77.38 111 LEU A C 1
ATOM 893 O O . LEU A 1 111 ? -14.498 3.047 -9.878 1.00 77.38 111 LEU A O 1
ATOM 897 N N . LYS A 1 112 ? -12.595 2.416 -8.877 1.00 74.00 112 LYS A N 1
ATOM 898 C CA . LYS A 1 112 ? -12.288 1.289 -9.773 1.00 74.00 112 LYS A CA 1
ATOM 899 C C . LYS A 1 112 ? -12.417 -0.022 -9.020 1.00 74.00 112 LYS A C 1
ATOM 901 O O . LYS A 1 112 ? -12.187 -0.038 -7.806 1.00 74.00 112 LYS A O 1
ATOM 906 N N . ASP A 1 113 ? -12.708 -1.107 -9.722 1.00 76.62 113 ASP A N 1
ATOM 907 C CA . ASP A 1 113 ? -12.626 -2.462 -9.182 1.00 76.62 113 ASP A CA 1
ATOM 908 C C . ASP A 1 113 ? -11.220 -2.798 -8.686 1.00 76.62 113 ASP A C 1
ATOM 910 O O . ASP A 1 113 ? -10.215 -2.196 -9.083 1.00 76.62 113 ASP A O 1
ATOM 914 N N . TYR A 1 114 ? -11.154 -3.741 -7.747 1.00 69.69 114 TYR A N 1
ATOM 915 C CA . TYR A 1 114 ? -9.880 -4.341 -7.384 1.00 69.69 114 TYR A CA 1
ATOM 916 C C . TYR A 1 114 ? -9.533 -5.419 -8.412 1.00 69.69 114 TYR A C 1
ATOM 918 O O . TYR A 1 114 ? -9.984 -6.549 -8.288 1.00 69.69 114 TYR A O 1
ATOM 926 N N . ASP A 1 115 ? -8.725 -5.042 -9.401 1.00 64.69 115 ASP A N 1
ATOM 927 C CA . ASP A 1 115 ? -8.193 -5.935 -10.433 1.00 64.69 115 ASP A CA 1
ATOM 928 C C . ASP A 1 115 ? -6.670 -6.071 -10.250 1.00 64.69 115 ASP A C 1
ATOM 930 O O . ASP A 1 115 ? -5.875 -5.344 -10.865 1.00 64.69 115 ASP A O 1
ATOM 934 N N . PRO A 1 116 ? -6.207 -6.893 -9.290 1.00 63.16 116 PRO A N 1
ATOM 935 C CA . PRO A 1 116 ? -4.815 -7.289 -9.288 1.00 63.16 116 PRO A CA 1
ATOM 936 C C . PRO A 1 116 ? -4.622 -8.166 -10.528 1.00 63.16 116 PRO A C 1
ATOM 938 O O . PRO A 1 116 ? -5.267 -9.198 -10.640 1.00 63.16 116 PRO A O 1
ATOM 941 N N . LYS A 1 117 ? -3.730 -7.771 -11.438 1.00 64.38 117 LYS A N 1
ATOM 942 C CA . LYS A 1 117 ? -3.254 -8.623 -12.539 1.00 64.38 117 LYS A CA 1
ATOM 943 C C . LYS A 1 117 ? -1.930 -9.274 -12.138 1.00 64.38 117 LYS A C 1
ATOM 945 O O . LYS A 1 117 ? -0.878 -8.803 -12.586 1.00 64.38 117 LYS A O 1
ATOM 950 N N . PRO A 1 118 ? -1.903 -10.232 -11.187 1.00 60.50 118 PRO A N 1
ATOM 951 C CA . PRO A 1 118 ? -0.661 -10.839 -10.733 1.00 60.50 118 PRO A CA 1
ATOM 952 C C . PRO A 1 118 ? 0.100 -11.491 -11.886 1.00 60.50 118 PRO A C 1
ATOM 954 O O . PRO A 1 118 ? 1.321 -11.500 -11.829 1.00 60.50 118 PRO A O 1
ATOM 957 N N . GLU A 1 119 ? -0.572 -11.925 -12.952 1.00 63.75 119 GLU A N 1
ATOM 958 C CA . GLU A 1 119 ? 0.015 -12.484 -14.174 1.00 63.75 119 GLU A CA 1
ATOM 959 C C . GLU A 1 119 ? 1.020 -11.509 -14.790 1.00 63.75 119 GLU A C 1
ATOM 961 O O . GLU A 1 119 ? 2.137 -11.889 -15.114 1.00 63.75 119 GLU A O 1
ATOM 966 N N . VAL A 1 120 ? 0.681 -10.219 -14.847 1.00 60.41 120 VAL A N 1
ATOM 967 C CA . VAL A 1 120 ? 1.546 -9.156 -15.386 1.00 60.41 120 VAL A CA 1
ATOM 968 C C . VAL A 1 120 ? 2.785 -8.916 -14.504 1.00 60.41 120 VAL A C 1
ATOM 970 O O . VAL A 1 120 ? 3.858 -8.549 -14.996 1.00 60.41 120 VAL A O 1
ATOM 973 N N . TYR A 1 121 ? 2.668 -9.149 -13.193 1.00 59.56 121 TYR A N 1
ATOM 974 C CA . TYR A 1 121 ? 3.756 -8.967 -12.223 1.00 59.56 121 TYR A CA 1
ATOM 975 C C . TYR A 1 121 ? 4.628 -10.213 -12.030 1.00 59.56 121 TYR A C 1
ATOM 977 O O . TYR A 1 121 ? 5.827 -10.079 -11.790 1.00 59.56 121 TYR A O 1
ATOM 985 N N . MET A 1 122 ? 4.031 -11.400 -12.127 1.00 62.59 122 MET A N 1
ATOM 986 C CA . MET A 1 122 ? 4.635 -12.709 -11.856 1.00 62.59 122 MET A CA 1
ATOM 987 C C . MET A 1 122 ? 5.025 -13.447 -13.138 1.00 62.59 122 MET A C 1
ATOM 989 O O . MET A 1 122 ? 5.502 -14.573 -13.058 1.00 62.59 122 MET A O 1
ATOM 993 N N . LYS A 1 123 ? 4.842 -12.828 -14.311 1.00 67.62 123 LYS A N 1
ATOM 994 C CA . LYS A 1 123 ? 5.199 -13.435 -15.590 1.00 67.62 123 LYS A CA 1
ATOM 995 C C . LYS A 1 123 ? 6.663 -13.866 -15.627 1.00 67.62 123 LYS A C 1
ATOM 997 O O . LYS A 1 123 ? 7.562 -13.046 -15.405 1.00 67.62 123 LYS A O 1
ATOM 1002 N N . ASP A 1 124 ? 6.889 -15.128 -15.978 1.00 59.94 124 ASP A N 1
ATOM 1003 C CA . ASP A 1 124 ? 8.219 -15.660 -16.240 1.00 59.94 124 ASP A CA 1
ATOM 1004 C C . ASP A 1 124 ? 8.912 -14.870 -17.353 1.00 59.94 124 ASP A C 1
ATOM 1006 O O . ASP A 1 124 ? 8.343 -14.585 -18.408 1.00 59.94 124 ASP A O 1
ATOM 1010 N N . ARG A 1 125 ? 10.186 -14.526 -17.131 1.00 61.88 125 ARG A N 1
ATOM 1011 C CA . ARG A 1 125 ? 11.012 -13.714 -18.049 1.00 61.88 125 ARG A CA 1
ATOM 1012 C C . ARG A 1 125 ? 11.436 -14.475 -19.317 1.00 61.88 125 ARG A C 1
ATOM 1014 O O . ARG A 1 125 ? 12.481 -14.176 -19.883 1.00 61.88 125 ARG A O 1
ATOM 1021 N N . SER A 1 126 ? 10.665 -15.477 -19.731 1.00 56.12 126 SER A N 1
ATOM 1022 C CA . SER A 1 126 ? 11.088 -16.497 -20.690 1.00 56.12 126 SER A CA 1
ATOM 1023 C C . SER A 1 126 ? 10.995 -16.066 -22.157 1.00 56.12 126 SER A C 1
ATOM 1025 O O . SER A 1 126 ? 11.558 -16.751 -23.009 1.00 56.12 126 SER A O 1
ATOM 1027 N N . ARG A 1 127 ? 10.300 -14.964 -22.485 1.00 69.38 127 ARG A N 1
ATOM 1028 C CA . ARG A 1 127 ? 10.224 -14.486 -23.874 1.00 69.38 127 ARG A CA 1
ATOM 1029 C C . ARG A 1 127 ? 11.482 -13.702 -24.240 1.00 69.38 127 ARG A C 1
ATOM 1031 O O . ARG A 1 127 ? 11.806 -12.694 -23.607 1.00 69.38 127 ARG A O 1
ATOM 1038 N N . ASN A 1 128 ? 12.161 -14.148 -25.291 1.00 68.19 128 ASN A N 1
ATOM 1039 C CA . ASN A 1 128 ? 13.243 -13.397 -25.915 1.00 68.19 128 ASN A CA 1
ATOM 1040 C C . ASN A 1 128 ? 12.643 -12.231 -26.707 1.00 68.19 128 ASN A C 1
ATOM 1042 O O . ASN A 1 128 ? 11.871 -12.457 -27.632 1.00 68.19 128 ASN A O 1
ATOM 1046 N N . THR A 1 129 ? 12.988 -10.997 -26.338 1.00 78.50 129 THR A N 1
ATOM 1047 C CA . THR A 1 129 ? 12.569 -9.787 -27.062 1.00 78.50 129 THR A CA 1
ATOM 1048 C C . THR A 1 129 ? 13.728 -9.195 -27.848 1.00 78.50 129 THR A C 1
ATOM 1050 O O . THR A 1 129 ? 14.849 -9.103 -27.325 1.00 78.50 129 THR A O 1
ATOM 1053 N N . THR A 1 130 ? 13.456 -8.785 -29.088 1.00 85.00 130 THR A N 1
ATOM 1054 C CA . THR A 1 130 ? 14.422 -8.094 -29.957 1.00 85.00 130 THR A CA 1
ATOM 1055 C C . THR A 1 130 ? 14.556 -6.619 -29.559 1.00 85.00 130 THR A C 1
ATOM 1057 O O . THR A 1 130 ? 13.755 -6.093 -28.787 1.00 85.00 130 THR A O 1
ATOM 1060 N N . LEU A 1 131 ? 15.612 -5.944 -30.028 1.00 83.00 131 LEU A N 1
ATOM 1061 C CA . LEU A 1 131 ? 15.850 -4.530 -29.706 1.00 83.00 131 LEU A CA 1
ATOM 1062 C C . LEU A 1 131 ? 14.746 -3.624 -30.265 1.00 83.00 131 LEU A C 1
ATOM 1064 O O . LEU A 1 131 ? 14.247 -2.768 -29.542 1.00 83.00 131 LEU A O 1
ATOM 1068 N N . ASP A 1 132 ? 14.354 -3.852 -31.517 1.00 84.00 132 ASP A N 1
ATOM 1069 C CA . ASP A 1 132 ? 13.304 -3.091 -32.197 1.00 84.00 132 ASP A CA 1
ATOM 1070 C C . ASP A 1 132 ? 11.962 -3.204 -31.459 1.00 84.00 132 ASP A C 1
ATOM 1072 O O . ASP A 1 132 ? 11.350 -2.201 -31.098 1.00 84.00 132 ASP A O 1
ATOM 1076 N N . GLU A 1 133 ? 11.607 -4.427 -31.057 1.00 86.25 133 GLU A N 1
ATOM 1077 C CA . GLU A 1 133 ? 10.406 -4.700 -30.269 1.00 86.25 133 GLU A CA 1
ATOM 1078 C C . GLU A 1 133 ? 10.445 -3.989 -28.901 1.00 86.25 133 GLU A C 1
ATOM 1080 O O . GLU A 1 133 ? 9.443 -3.448 -28.441 1.00 86.25 133 GLU A O 1
ATOM 1085 N N . ARG A 1 134 ? 11.613 -3.901 -28.242 1.00 87.31 134 ARG A N 1
ATOM 1086 C CA . ARG A 1 134 ? 11.755 -3.121 -26.994 1.00 87.31 134 ARG A CA 1
ATOM 1087 C C . ARG A 1 134 ? 11.565 -1.624 -27.225 1.00 87.31 134 ARG A C 1
ATOM 1089 O O . ARG A 1 134 ? 10.994 -0.962 -26.360 1.00 87.31 134 ARG A O 1
ATOM 1096 N N . ILE A 1 135 ? 12.056 -1.090 -28.344 1.00 86.00 135 ILE A N 1
ATOM 1097 C CA . ILE A 1 135 ? 11.893 0.325 -28.701 1.00 86.00 135 ILE A CA 1
ATOM 1098 C C . ILE A 1 135 ? 10.411 0.625 -28.954 1.00 86.00 135 ILE A C 1
ATOM 1100 O O . ILE A 1 135 ? 9.899 1.616 -28.434 1.00 86.00 135 ILE A O 1
ATOM 1104 N N . GLU A 1 136 ? 9.713 -0.246 -29.683 1.00 89.19 136 GLU A N 1
ATOM 1105 C CA . GLU A 1 136 ? 8.273 -0.138 -29.934 1.00 89.19 136 GLU A CA 1
ATOM 1106 C C . GLU A 1 136 ? 7.465 -0.159 -28.627 1.00 89.19 136 GLU A C 1
ATOM 1108 O O . GLU A 1 136 ? 6.681 0.754 -28.367 1.00 89.19 136 GLU A O 1
ATOM 1113 N N . ILE A 1 137 ? 7.739 -1.126 -27.744 1.00 87.94 137 ILE A N 1
ATOM 1114 C CA . ILE A 1 137 ? 7.095 -1.251 -26.425 1.00 87.94 137 ILE A CA 1
ATOM 1115 C C . ILE A 1 137 ? 7.271 0.024 -25.591 1.00 87.94 137 ILE A C 1
ATOM 1117 O O . ILE A 1 137 ? 6.338 0.482 -24.925 1.00 87.94 137 ILE A O 1
ATOM 1121 N N . VAL A 1 138 ? 8.474 0.603 -25.597 1.00 87.56 138 VAL A N 1
ATOM 1122 C CA . VAL A 1 138 ? 8.767 1.823 -24.837 1.00 87.56 138 VAL A CA 1
ATOM 1123 C C . VAL A 1 138 ? 8.046 3.030 -25.427 1.00 87.56 138 VAL A C 1
ATOM 1125 O O . VAL A 1 138 ? 7.443 3.786 -24.665 1.00 87.56 138 VAL A O 1
ATOM 1128 N N . LYS A 1 139 ? 8.055 3.196 -26.755 1.00 88.62 139 LYS A N 1
ATOM 1129 C CA . LYS A 1 139 ? 7.332 4.282 -27.436 1.00 88.62 139 LYS A CA 1
ATOM 1130 C C . LYS A 1 139 ? 5.832 4.205 -27.159 1.00 88.62 139 LYS A C 1
ATOM 1132 O O . LYS A 1 139 ? 5.256 5.189 -26.702 1.00 88.62 139 LYS A O 1
ATOM 1137 N N . TYR A 1 140 ? 5.242 3.019 -27.299 1.00 89.94 140 TYR A N 1
ATOM 1138 C CA . TYR A 1 140 ? 3.839 2.772 -26.963 1.00 89.94 140 TYR A CA 1
ATOM 1139 C C . TYR A 1 140 ? 3.527 3.115 -25.498 1.00 89.94 140 TYR A C 1
ATOM 1141 O O . TYR A 1 140 ? 2.508 3.729 -25.184 1.00 89.94 140 TYR A O 1
ATOM 1149 N N . CYS A 1 141 ? 4.421 2.761 -24.569 1.00 88.50 141 CYS A N 1
ATOM 1150 C CA . CYS A 1 141 ? 4.230 3.064 -23.152 1.00 88.50 141 CYS A CA 1
ATOM 1151 C C . CYS A 1 141 ? 4.280 4.568 -22.839 1.00 88.50 141 CYS A C 1
ATOM 1153 O O . CYS A 1 141 ? 3.599 5.016 -21.914 1.00 88.50 141 CYS A O 1
ATOM 1155 N N . LEU A 1 142 ? 5.109 5.329 -23.556 1.00 86.19 142 LEU A N 1
ATOM 1156 C CA . LEU A 1 142 ? 5.217 6.779 -23.393 1.00 86.19 142 LEU A CA 1
ATOM 1157 C C . LEU A 1 142 ? 4.008 7.507 -23.995 1.00 86.19 142 LEU A C 1
ATOM 1159 O O . LEU A 1 142 ? 3.545 8.478 -23.403 1.00 86.19 142 LEU A O 1
ATOM 1163 N N . GLU A 1 143 ? 3.464 7.007 -25.106 1.00 87.81 143 GLU A N 1
ATOM 1164 C CA . GLU A 1 143 ? 2.262 7.553 -25.750 1.00 87.81 143 GLU A CA 1
ATOM 1165 C C . GLU A 1 143 ? 0.995 7.345 -24.900 1.00 87.81 143 GLU A C 1
ATOM 1167 O O . GLU A 1 143 ? 0.157 8.236 -24.789 1.00 87.81 143 GLU A O 1
ATOM 1172 N N . HIS A 1 144 ? 0.879 6.205 -24.210 1.00 83.81 144 HIS A N 1
ATOM 1173 C CA . HIS A 1 144 ? -0.262 5.882 -23.344 1.00 83.81 144 HIS A CA 1
ATOM 1174 C C . HIS A 1 144 ? -0.062 6.268 -21.864 1.00 83.81 144 HIS A C 1
ATOM 1176 O O . HIS A 1 144 ? -0.381 5.487 -20.960 1.00 83.81 144 HIS A O 1
ATOM 1182 N N . GLU A 1 145 ? 0.468 7.468 -21.608 1.00 75.69 145 GLU A N 1
ATOM 1183 C CA . GLU A 1 145 ? 0.560 8.082 -20.268 1.00 75.69 145 GLU A CA 1
ATOM 1184 C C . GLU A 1 145 ? 1.292 7.220 -19.217 1.00 75.69 145 GLU A C 1
ATOM 1186 O O . GLU A 1 145 ? 0.951 7.221 -18.033 1.00 75.69 145 GLU A O 1
ATOM 1191 N N . THR A 1 146 ? 2.316 6.457 -19.613 1.00 70.88 146 THR A N 1
ATOM 1192 C CA . THR A 1 146 ? 3.103 5.586 -18.711 1.00 70.88 146 THR A CA 1
ATOM 1193 C C . THR A 1 146 ? 2.298 4.473 -18.038 1.00 70.88 146 THR A C 1
ATOM 1195 O O . THR A 1 146 ? 2.625 4.004 -16.944 1.00 70.88 146 THR A O 1
ATOM 1198 N N . ASN A 1 147 ? 1.250 3.979 -18.698 1.00 81.69 147 ASN A N 1
ATOM 1199 C CA . ASN A 1 147 ? 0.514 2.824 -18.203 1.00 81.69 147 ASN A CA 1
ATOM 1200 C C . ASN A 1 147 ? 1.275 1.507 -18.457 1.00 81.69 147 ASN A C 1
ATOM 1202 O O . ASN A 1 147 ? 0.891 0.688 -19.291 1.00 81.69 147 ASN A O 1
ATOM 1206 N N . TYR A 1 148 ? 2.331 1.270 -17.671 1.00 83.31 148 TYR A N 1
ATOM 1207 C CA . TYR A 1 148 ? 3.188 0.080 -17.754 1.00 83.31 148 TYR A CA 1
ATOM 1208 C C . TYR A 1 148 ? 2.407 -1.238 -17.691 1.00 83.31 148 TYR A C 1
ATOM 1210 O O . TYR A 1 148 ? 2.827 -2.231 -18.277 1.00 83.31 148 TYR A O 1
ATOM 1218 N N . LYS A 1 149 ? 1.273 -1.261 -16.974 1.00 80.25 149 LYS A N 1
ATOM 1219 C CA . LYS A 1 149 ? 0.445 -2.466 -16.833 1.00 80.25 149 LYS A CA 1
ATOM 1220 C C . LYS A 1 149 ? -0.274 -2.807 -18.131 1.00 80.25 149 LYS A C 1
ATOM 1222 O O . LYS A 1 149 ? -0.296 -3.968 -18.515 1.00 80.25 149 LYS A O 1
ATOM 1227 N N . LYS A 1 150 ? -0.843 -1.799 -18.797 1.00 82.19 150 LYS A N 1
ATOM 1228 C CA . LYS A 1 150 ? -1.529 -1.979 -20.078 1.00 82.19 150 LYS A CA 1
ATOM 1229 C C . LYS A 1 150 ? -0.532 -2.348 -21.176 1.00 82.19 150 LYS A C 1
ATOM 1231 O O . LYS A 1 150 ? -0.781 -3.284 -21.920 1.00 82.19 150 LYS A O 1
ATOM 1236 N N . THR A 1 151 ? 0.626 -1.690 -21.218 1.00 85.19 151 THR A N 1
ATOM 1237 C CA . THR A 1 151 ? 1.710 -2.038 -22.153 1.00 85.19 151 THR A CA 1
ATOM 1238 C C . THR A 1 151 ? 2.182 -3.480 -21.957 1.00 85.19 151 THR A C 1
ATOM 1240 O O . THR A 1 151 ? 2.354 -4.214 -22.924 1.00 85.19 151 THR A O 1
ATOM 1243 N N . ALA A 1 152 ? 2.367 -3.905 -20.705 1.00 85.00 152 ALA A N 1
ATOM 1244 C CA . ALA A 1 152 ? 2.777 -5.268 -20.386 1.00 85.00 152 ALA A CA 1
ATOM 1245 C C . ALA A 1 152 ? 1.770 -6.324 -20.872 1.00 85.00 152 ALA A C 1
ATOM 1247 O O . ALA A 1 152 ? 2.176 -7.378 -21.353 1.00 85.00 152 ALA A O 1
ATOM 1248 N N . GLU A 1 153 ? 0.474 -6.020 -20.789 1.00 83.06 153 GLU A N 1
ATOM 1249 C CA . GLU A 1 153 ? -0.599 -6.874 -21.301 1.00 83.06 153 GLU A CA 1
ATOM 1250 C C . GLU A 1 153 ? -0.614 -6.940 -22.833 1.00 83.06 153 GLU A C 1
ATOM 1252 O O . GLU A 1 153 ? -0.625 -8.032 -23.389 1.00 83.06 153 GLU A O 1
ATOM 1257 N N . VAL A 1 154 ? -0.550 -5.792 -23.516 1.00 85.06 154 VAL A N 1
ATOM 1258 C CA . VAL A 1 154 ? -0.613 -5.719 -24.988 1.00 85.06 154 VAL A CA 1
ATOM 1259 C C . VAL A 1 154 ? 0.550 -6.461 -25.647 1.00 85.06 154 VAL A C 1
ATOM 1261 O O . VAL A 1 154 ? 0.345 -7.207 -26.599 1.00 85.06 154 VAL A O 1
ATOM 1264 N N . PHE A 1 155 ? 1.766 -6.277 -25.132 1.00 84.75 155 PHE A N 1
ATOM 1265 C CA . PHE A 1 155 ? 2.982 -6.858 -25.716 1.00 84.75 155 PHE A CA 1
ATOM 1266 C C . PHE A 1 155 ? 3.399 -8.181 -25.079 1.00 84.75 155 PHE A C 1
ATOM 1268 O O . PHE A 1 155 ? 4.481 -8.702 -25.374 1.00 84.75 155 PHE A O 1
ATOM 1275 N N . ASP A 1 156 ? 2.560 -8.709 -24.187 1.00 82.44 156 ASP A N 1
ATOM 1276 C CA . ASP A 1 156 ? 2.779 -9.984 -23.524 1.00 82.44 156 ASP A CA 1
ATOM 1277 C C . ASP A 1 156 ? 4.168 -10.039 -22.833 1.00 82.44 156 ASP A C 1
ATOM 1279 O O . ASP A 1 156 ? 4.908 -11.023 -22.905 1.00 82.44 156 ASP A O 1
ATOM 1283 N N . VAL A 1 157 ? 4.556 -8.967 -22.133 1.00 82.50 157 VAL A N 1
ATOM 1284 C CA . VAL A 1 157 ? 5.850 -8.824 -21.427 1.00 82.50 157 VAL A CA 1
ATOM 1285 C C . VAL A 1 157 ? 5.645 -8.554 -19.937 1.00 82.50 157 VAL A C 1
ATOM 1287 O O . VAL A 1 157 ? 4.592 -8.095 -19.514 1.00 82.50 157 VAL A O 1
ATOM 1290 N N . SER A 1 158 ? 6.646 -8.832 -19.097 1.00 83.75 158 SER A N 1
ATOM 1291 C CA . SER A 1 158 ? 6.533 -8.550 -17.660 1.00 83.75 158 SER A CA 1
ATOM 1292 C C . SER A 1 158 ? 6.492 -7.043 -17.395 1.00 83.75 158 SER A C 1
ATOM 1294 O O . SER A 1 158 ? 7.293 -6.285 -17.948 1.00 83.75 158 SER A O 1
ATOM 1296 N N . TYR A 1 159 ? 5.659 -6.615 -16.440 1.00 84.62 159 TYR A N 1
ATOM 1297 C CA . TYR A 1 159 ? 5.637 -5.237 -15.928 1.00 84.62 159 TYR A CA 1
ATOM 1298 C C . TYR A 1 159 ? 7.038 -4.705 -15.606 1.00 84.62 159 TYR A C 1
ATOM 1300 O O . TYR A 1 159 ? 7.394 -3.573 -15.936 1.00 84.62 159 TYR A O 1
ATOM 1308 N N . THR A 1 160 ? 7.853 -5.549 -14.967 1.00 82.62 160 THR A N 1
ATOM 1309 C CA . THR A 1 160 ? 9.204 -5.177 -14.538 1.00 82.62 160 THR A CA 1
ATOM 1310 C C . THR A 1 160 ? 10.107 -4.892 -15.738 1.00 82.62 160 THR A C 1
ATOM 1312 O O . THR A 1 160 ? 10.944 -3.996 -15.660 1.00 82.62 160 THR A O 1
ATOM 1315 N N . GLN A 1 161 ? 9.932 -5.617 -16.849 1.00 85.94 161 GLN A N 1
ATOM 1316 C CA . GLN A 1 161 ? 10.698 -5.403 -18.077 1.00 85.94 161 GLN A CA 1
ATOM 1317 C C . GLN A 1 161 ? 10.332 -4.064 -18.717 1.00 85.94 161 GLN A C 1
ATOM 1319 O O . GLN A 1 161 ? 11.233 -3.267 -18.962 1.00 85.94 161 GLN A O 1
ATOM 1324 N N . VAL A 1 162 ? 9.035 -3.774 -18.890 1.00 87.62 162 VAL A N 1
ATOM 1325 C CA . VAL A 1 162 ? 8.566 -2.495 -19.457 1.00 87.62 162 VAL A CA 1
ATOM 1326 C C . VAL A 1 162 ? 9.093 -1.322 -18.635 1.00 87.62 162 VAL A C 1
ATOM 1328 O O . VAL A 1 162 ? 9.689 -0.400 -19.186 1.00 87.62 162 VAL A O 1
ATOM 1331 N N . TYR A 1 163 ? 8.956 -1.381 -17.308 1.00 87.56 163 TYR A N 1
ATOM 1332 C CA . TYR A 1 163 ? 9.465 -0.335 -16.423 1.00 87.56 163 TYR A CA 1
ATOM 1333 C C . TYR A 1 163 ? 10.985 -0.143 -16.558 1.00 87.56 163 TYR A C 1
ATOM 1335 O O . TYR A 1 163 ? 11.465 0.986 -16.669 1.00 87.56 163 TYR A O 1
ATOM 1343 N N . GLN A 1 164 ? 11.760 -1.235 -16.573 1.00 86.69 164 GLN A N 1
ATOM 1344 C CA . GLN A 1 164 ? 13.214 -1.164 -16.737 1.00 86.69 164 GLN A CA 1
ATOM 1345 C C . GLN A 1 164 ? 13.622 -0.609 -18.104 1.00 86.69 164 GLN A C 1
ATOM 1347 O O . GLN A 1 164 ? 14.575 0.164 -18.171 1.00 86.69 164 GLN A O 1
ATOM 1352 N N . TRP A 1 165 ? 12.925 -0.985 -19.175 1.00 89.50 165 TRP A N 1
ATOM 1353 C CA . TRP A 1 165 ? 13.182 -0.482 -20.521 1.00 89.50 165 TRP A CA 1
ATOM 1354 C C . TRP A 1 165 ? 12.865 1.007 -20.630 1.00 89.50 165 TRP A C 1
ATOM 1356 O O . TRP A 1 165 ? 13.748 1.768 -21.007 1.00 89.50 165 TRP A O 1
ATOM 1366 N N . VAL A 1 166 ? 11.680 1.450 -20.198 1.00 88.62 166 VAL A N 1
ATOM 1367 C CA . VAL A 1 166 ? 11.306 2.876 -20.213 1.00 88.62 166 VAL A CA 1
ATOM 1368 C C . VAL A 1 166 ? 12.301 3.707 -19.402 1.00 88.62 166 VAL A C 1
ATOM 1370 O O . VAL A 1 166 ? 12.782 4.732 -19.880 1.00 88.62 166 VAL A O 1
ATOM 1373 N N . LYS A 1 167 ? 12.690 3.234 -18.211 1.00 89.75 167 LYS A N 1
ATOM 1374 C CA . LYS A 1 167 ? 13.681 3.920 -17.373 1.00 89.75 167 LYS A CA 1
ATOM 1375 C C . LYS A 1 167 ? 15.042 4.052 -18.066 1.00 89.75 167 LYS A C 1
ATOM 1377 O O . LYS A 1 167 ? 15.655 5.113 -18.008 1.00 89.75 167 LYS A O 1
ATOM 1382 N N . LYS A 1 168 ? 15.527 2.984 -18.707 1.00 86.94 168 LYS A N 1
ATOM 1383 C CA . LYS A 1 168 ? 16.802 3.009 -19.443 1.00 86.94 168 LYS A CA 1
ATOM 1384 C C . LYS A 1 168 ? 16.728 3.919 -20.665 1.00 86.94 168 LYS A C 1
ATOM 1386 O O . LYS A 1 168 ? 17.654 4.694 -20.889 1.00 86.94 168 LYS A O 1
ATOM 1391 N N . TYR A 1 169 ? 15.614 3.874 -21.386 1.00 88.00 169 TYR A N 1
ATOM 1392 C CA . TYR A 1 169 ? 15.367 4.714 -22.549 1.00 88.00 169 TYR A CA 1
ATOM 1393 C C . TYR A 1 169 ? 15.332 6.204 -22.198 1.00 88.00 169 TYR A C 1
ATOM 1395 O O . TYR A 1 169 ? 15.946 7.013 -22.878 1.00 88.00 169 TYR A O 1
ATOM 1403 N N . GLN A 1 170 ? 14.706 6.578 -21.081 1.00 86.00 170 GLN A N 1
ATOM 1404 C CA . GLN A 1 170 ? 14.726 7.963 -20.600 1.00 86.00 170 GLN A CA 1
ATOM 1405 C C . GLN A 1 170 ? 16.135 8.452 -20.230 1.00 86.00 170 GLN A C 1
ATOM 1407 O O . GLN A 1 170 ? 16.408 9.642 -20.340 1.00 86.00 170 GLN A O 1
ATOM 1412 N N . SER A 1 171 ? 17.025 7.557 -19.785 1.00 84.44 171 SER A N 1
ATOM 1413 C CA . SER A 1 171 ? 18.393 7.928 -19.392 1.00 84.44 171 SER A CA 1
ATOM 1414 C C . SER A 1 171 ? 19.403 7.955 -20.541 1.00 84.44 171 SER A C 1
ATOM 1416 O O . SER A 1 171 ? 20.326 8.760 -20.512 1.00 84.44 171 SER A O 1
ATOM 1418 N N . LEU A 1 172 ? 19.273 7.040 -21.504 1.00 83.88 172 LEU A N 1
ATOM 1419 C CA . LEU A 1 172 ? 20.314 6.718 -22.489 1.00 83.88 172 LEU A CA 1
ATOM 1420 C C . LEU A 1 172 ? 19.759 6.591 -23.918 1.00 83.88 172 LEU A C 1
ATOM 1422 O O . LEU A 1 172 ? 20.489 6.175 -24.808 1.00 83.88 172 LEU A O 1
ATOM 1426 N N . GLY A 1 173 ? 18.478 6.894 -24.146 1.00 84.88 173 GLY A N 1
ATOM 1427 C CA . GLY A 1 173 ? 17.831 6.714 -25.446 1.00 84.88 173 GLY A CA 1
ATOM 1428 C C . GLY A 1 173 ? 17.738 5.246 -25.872 1.00 84.88 173 GLY A C 1
ATOM 1429 O O . GLY A 1 173 ? 17.640 4.335 -25.043 1.00 84.88 173 GLY A O 1
ATOM 1430 N N . ASP A 1 174 ? 17.770 5.004 -27.180 1.00 80.31 174 ASP A N 1
ATOM 1431 C CA . ASP A 1 174 ? 17.769 3.663 -27.777 1.00 80.31 174 ASP A CA 1
ATOM 1432 C C . ASP A 1 174 ? 18.955 2.803 -27.299 1.00 80.31 174 ASP A C 1
ATOM 1434 O O . ASP A 1 174 ? 18.788 1.614 -27.003 1.00 80.31 174 ASP A O 1
ATOM 1438 N N . ASP A 1 175 ? 20.109 3.433 -27.082 1.00 79.00 175 ASP A N 1
ATOM 1439 C CA . ASP A 1 175 ? 21.348 2.825 -26.597 1.00 79.00 175 ASP A CA 1
ATOM 1440 C C . ASP A 1 175 ? 21.190 2.132 -25.230 1.00 79.00 175 ASP A C 1
ATOM 1442 O O . ASP A 1 175 ? 21.864 1.143 -24.915 1.00 79.00 175 ASP A O 1
ATOM 1446 N N . GLY A 1 176 ? 20.249 2.619 -24.413 1.00 79.38 176 GLY A N 1
ATOM 1447 C CA . GLY A 1 176 ? 19.902 2.037 -23.118 1.00 79.38 176 GLY A CA 1
ATOM 1448 C C . GLY A 1 176 ? 19.170 0.693 -23.209 1.00 79.38 176 GLY A C 1
ATOM 1449 O O . GLY A 1 176 ? 19.165 -0.068 -22.237 1.00 79.38 176 GLY A O 1
ATOM 1450 N N . LEU A 1 177 ? 18.547 0.376 -24.347 1.00 82.38 177 LEU A N 1
ATOM 1451 C CA . LEU A 1 177 ? 17.767 -0.854 -24.551 1.00 82.38 177 LEU A CA 1
ATOM 1452 C C . LEU A 1 177 ? 18.590 -2.012 -25.129 1.00 82.38 177 LEU A C 1
ATOM 1454 O O . LEU A 1 177 ? 18.133 -3.167 -25.103 1.00 82.38 177 LEU A O 1
ATOM 1458 N N . VAL A 1 178 ? 19.811 -1.717 -25.582 1.00 79.50 178 VAL A N 1
ATOM 1459 C CA . VAL A 1 178 ? 20.766 -2.684 -26.123 1.00 79.50 178 VAL A CA 1
ATOM 1460 C C . VAL A 1 178 ? 21.193 -3.673 -25.037 1.00 79.50 178 VAL A C 1
ATOM 1462 O O . VAL A 1 178 ? 21.584 -3.302 -23.925 1.00 79.50 178 VAL A O 1
ATOM 1465 N N . ASP A 1 179 ? 21.110 -4.967 -25.349 1.00 71.00 179 ASP A N 1
ATOM 1466 C CA . ASP A 1 179 ? 21.546 -6.017 -24.432 1.00 71.00 179 ASP A CA 1
ATOM 1467 C C . ASP A 1 179 ? 23.070 -6.165 -24.464 1.00 71.00 179 ASP A C 1
ATOM 1469 O O . ASP A 1 179 ? 23.624 -6.819 -25.339 1.00 71.00 179 ASP A O 1
ATOM 1473 N N . ARG A 1 180 ? 23.753 -5.554 -23.493 1.00 70.56 180 ARG A N 1
ATOM 1474 C CA . ARG A 1 180 ? 25.218 -5.639 -23.351 1.00 70.56 180 ARG A CA 1
ATOM 1475 C C . ARG A 1 180 ? 25.664 -6.776 -22.420 1.00 70.56 180 ARG A C 1
ATOM 1477 O O . ARG A 1 180 ? 26.811 -6.808 -21.978 1.00 70.56 180 ARG A O 1
ATOM 1484 N N . ARG A 1 181 ? 24.769 -7.702 -22.048 1.00 60.66 181 ARG A N 1
ATOM 1485 C CA . ARG A 1 181 ? 25.122 -8.828 -21.165 1.00 60.66 181 ARG A CA 1
ATOM 1486 C C . ARG A 1 181 ? 26.130 -9.742 -21.865 1.00 60.66 181 ARG A C 1
ATOM 1488 O O . ARG A 1 181 ? 25.863 -10.249 -22.945 1.00 60.66 181 ARG A O 1
ATOM 1495 N N . GLY A 1 182 ? 27.293 -9.941 -21.243 1.00 53.56 182 GLY A N 1
ATOM 1496 C CA . GLY A 1 182 ? 28.372 -10.778 -21.785 1.00 53.56 182 GLY A CA 1
ATOM 1497 C C . GLY A 1 182 ? 29.153 -10.161 -22.952 1.00 53.56 182 GLY A C 1
ATOM 1498 O O . GLY A 1 182 ? 30.142 -10.746 -23.380 1.00 53.56 182 GLY A O 1
ATOM 1499 N N . GLN A 1 183 ? 28.764 -8.977 -23.435 1.00 58.34 183 GLN A N 1
ATOM 1500 C CA . GLN A 1 183 ? 29.498 -8.250 -24.466 1.00 58.34 183 GLN A CA 1
ATOM 1501 C C . GLN A 1 183 ? 30.412 -7.219 -23.803 1.00 58.34 183 GLN A C 1
ATOM 1503 O O . GLN A 1 183 ? 29.975 -6.164 -23.340 1.00 58.34 183 GLN A O 1
ATOM 1508 N N . HIS A 1 184 ? 31.701 -7.543 -23.721 1.00 48.69 184 HIS A N 1
ATOM 1509 C CA . HIS A 1 184 ? 32.720 -6.558 -23.381 1.00 48.69 184 HIS A CA 1
ATOM 1510 C C . HIS A 1 184 ? 32.916 -5.617 -24.573 1.00 48.69 184 HIS A C 1
ATOM 1512 O O . HIS A 1 184 ? 33.009 -6.086 -25.704 1.00 48.69 184 HIS A O 1
ATOM 1518 N N . LYS A 1 185 ? 33.026 -4.302 -24.317 1.00 55.50 185 LYS A N 1
ATOM 1519 C CA . LYS A 1 185 ? 33.581 -3.359 -25.303 1.00 55.50 185 LYS A CA 1
ATOM 1520 C C . LYS A 1 185 ? 34.884 -3.954 -25.859 1.00 55.50 185 LYS A C 1
ATOM 1522 O O . LYS A 1 185 ? 35.707 -4.408 -25.047 1.00 55.50 185 LYS A O 1
ATOM 1527 N N . SER A 1 186 ? 35.028 -3.978 -27.185 1.00 51.25 186 SER A N 1
ATOM 1528 C CA . SER A 1 186 ? 36.268 -4.382 -27.857 1.00 51.25 186 SER A CA 1
ATOM 1529 C C . SER A 1 186 ? 37.419 -3.472 -27.420 1.00 51.25 186 SER A C 1
ATOM 1531 O O . SER A 1 186 ? 37.180 -2.350 -26.972 1.00 51.25 186 SER A O 1
ATOM 1533 N N . GLU A 1 187 ? 38.661 -3.956 -27.514 1.00 54.69 187 GLU A N 1
ATOM 1534 C CA . GLU A 1 187 ? 39.846 -3.184 -27.097 1.00 54.69 187 GLU A CA 1
ATOM 1535 C C . GLU A 1 187 ? 39.933 -1.816 -27.794 1.00 54.69 187 GLU A C 1
ATOM 1537 O O . GLU A 1 187 ? 40.324 -0.841 -27.166 1.00 54.69 187 GLU A O 1
ATOM 1542 N N . ASP A 1 188 ? 39.437 -1.733 -29.030 1.00 57.88 188 ASP A N 1
ATOM 1543 C CA . ASP A 1 188 ? 39.402 -0.531 -29.872 1.00 57.88 188 ASP A CA 1
ATOM 1544 C C . ASP A 1 188 ? 38.404 0.552 -29.397 1.00 57.88 188 ASP A C 1
ATOM 1546 O O . ASP A 1 188 ? 38.519 1.720 -29.749 1.00 57.88 188 ASP A O 1
ATOM 1550 N N . GLN A 1 189 ? 37.417 0.184 -28.569 1.00 55.66 189 GLN A N 1
ATOM 1551 C CA . GLN A 1 189 ? 36.377 1.091 -28.053 1.00 55.66 189 GLN A CA 1
ATOM 1552 C C . GLN A 1 189 ? 36.606 1.517 -26.593 1.00 55.66 189 GLN A C 1
ATOM 1554 O O . GLN A 1 189 ? 35.733 2.149 -25.987 1.00 55.66 189 GLN A O 1
ATOM 1559 N N . LEU A 1 190 ? 37.724 1.112 -25.986 1.00 55.09 190 LEU A N 1
ATOM 1560 C CA . LEU A 1 190 ? 38.031 1.408 -24.590 1.00 55.09 190 LEU A CA 1
ATOM 1561 C C . LEU A 1 190 ? 38.873 2.671 -24.475 1.00 55.09 190 LEU A C 1
ATOM 1563 O O . LEU A 1 190 ? 39.890 2.817 -25.142 1.00 55.09 190 LEU A O 1
ATOM 1567 N N . SER A 1 191 ? 38.479 3.554 -23.560 1.00 68.88 191 SER A N 1
ATOM 1568 C CA . SER A 1 191 ? 39.363 4.632 -23.125 1.00 68.88 191 SER A CA 1
ATOM 1569 C C . SER A 1 191 ? 40.529 4.058 -22.314 1.00 68.88 191 SER A C 1
ATOM 1571 O O . SER A 1 191 ? 40.349 3.088 -21.573 1.00 68.88 191 SER A O 1
ATOM 1573 N N . ASP A 1 192 ? 41.702 4.689 -22.387 1.00 73.06 192 ASP A N 1
ATOM 1574 C CA . ASP A 1 192 ? 42.911 4.289 -21.651 1.00 73.06 192 ASP A CA 1
ATOM 1575 C C . ASP A 1 192 ? 42.656 4.065 -20.151 1.00 73.06 192 ASP A C 1
ATOM 1577 O O . ASP A 1 192 ? 43.221 3.155 -19.542 1.00 73.06 192 ASP A O 1
ATOM 1581 N N . ILE A 1 193 ? 41.744 4.847 -19.562 1.00 70.69 193 ILE A N 1
ATOM 1582 C CA . ILE A 1 193 ? 41.327 4.733 -18.159 1.00 70.69 193 ILE A CA 1
ATOM 1583 C C . ILE A 1 193 ? 40.599 3.401 -17.910 1.00 70.69 193 ILE A C 1
ATOM 1585 O O . ILE A 1 193 ? 40.920 2.688 -16.960 1.00 70.69 193 ILE A O 1
ATOM 1589 N N . GLU A 1 194 ? 39.673 3.013 -18.793 1.00 63.78 194 GLU A N 1
ATOM 1590 C CA . GLU A 1 194 ? 38.913 1.759 -18.681 1.00 63.78 194 GLU A CA 1
ATOM 1591 C C . GLU A 1 194 ? 39.817 0.525 -18.871 1.00 63.78 194 GLU A C 1
ATOM 1593 O O . GLU A 1 194 ? 39.597 -0.520 -18.248 1.00 63.78 194 GLU A O 1
ATOM 1598 N N . ILE A 1 195 ? 40.855 0.631 -19.710 1.00 70.75 195 ILE A N 1
ATOM 1599 C CA . ILE A 1 195 ? 41.892 -0.404 -19.869 1.00 70.75 195 ILE A CA 1
ATOM 1600 C C . ILE A 1 195 ? 42.697 -0.545 -18.572 1.00 70.75 195 ILE A C 1
ATOM 1602 O O . ILE A 1 195 ? 42.933 -1.663 -18.096 1.00 70.75 195 ILE A O 1
ATOM 1606 N N . LEU A 1 196 ? 43.089 0.582 -17.972 1.00 78.81 196 LEU A N 1
ATOM 1607 C CA . LEU A 1 196 ? 43.865 0.610 -16.736 1.00 78.81 196 LEU A CA 1
ATOM 1608 C C . LEU A 1 196 ? 43.094 -0.010 -15.566 1.00 78.81 196 LEU A C 1
ATOM 1610 O O . LEU A 1 196 ? 43.638 -0.855 -14.858 1.00 78.81 196 LEU A O 1
ATOM 1614 N N . GLU A 1 197 ? 41.817 0.332 -15.402 1.00 71.56 197 GLU A N 1
ATOM 1615 C CA . GLU A 1 197 ? 40.956 -0.230 -14.354 1.00 71.56 197 GLU A CA 1
ATOM 1616 C C . GLU A 1 197 ? 40.790 -1.750 -14.494 1.00 71.56 197 GLU A C 1
ATOM 1618 O O . GLU A 1 197 ? 40.875 -2.489 -13.506 1.00 71.56 197 GLU A O 1
ATOM 1623 N N . ARG A 1 198 ? 40.618 -2.251 -15.728 1.00 71.31 198 ARG A N 1
ATOM 1624 C CA . ARG A 1 198 ? 40.584 -3.700 -16.000 1.00 71.31 198 ARG A CA 1
ATOM 1625 C C . ARG A 1 198 ? 41.891 -4.376 -15.588 1.00 71.31 198 ARG A C 1
ATOM 1627 O O . ARG A 1 198 ? 41.858 -5.459 -14.999 1.00 71.31 198 ARG A O 1
ATOM 1634 N N . LYS A 1 199 ? 43.030 -3.737 -15.867 1.00 75.50 199 LYS A N 1
ATOM 1635 C CA . LYS A 1 199 ? 44.361 -4.249 -15.522 1.00 75.50 199 LYS A CA 1
ATOM 1636 C C . LYS A 1 199 ? 44.605 -4.246 -14.013 1.00 75.50 199 LYS A C 1
ATOM 1638 O O . LYS A 1 199 ? 45.076 -5.252 -13.488 1.00 75.50 199 LYS A O 1
ATOM 1643 N N . VAL A 1 200 ? 44.232 -3.174 -13.314 1.00 83.12 200 VAL A N 1
ATOM 1644 C CA . VAL A 1 200 ? 44.313 -3.080 -11.846 1.00 83.12 200 VAL A CA 1
ATOM 1645 C C . VAL A 1 200 ? 43.501 -4.197 -11.202 1.00 83.12 200 VAL A C 1
ATOM 1647 O O . VAL A 1 200 ? 44.039 -4.964 -10.410 1.00 83.12 200 VAL A O 1
ATOM 1650 N N . LYS A 1 201 ? 42.252 -4.390 -11.632 1.00 77.88 201 LYS A N 1
ATOM 1651 C CA . LYS A 1 201 ? 41.385 -5.450 -11.103 1.00 77.88 201 LYS A CA 1
ATOM 1652 C C . LYS A 1 201 ? 41.949 -6.85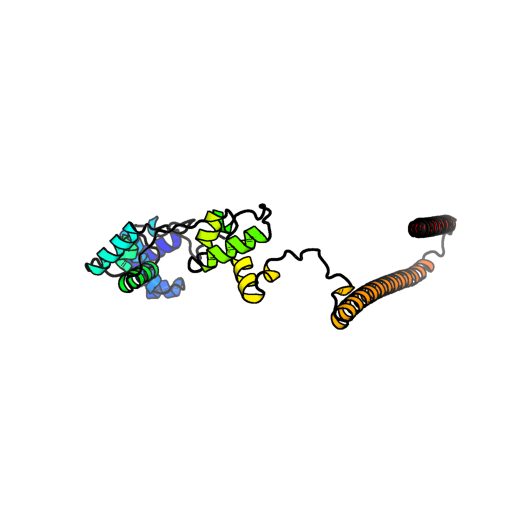8 -11.325 1.00 77.88 201 LYS A C 1
ATOM 1654 O O . LYS A 1 201 ? 41.789 -7.741 -10.480 1.00 77.88 201 LYS A O 1
ATOM 1659 N N . LEU A 1 202 ? 42.598 -7.092 -12.467 1.00 73.38 202 LEU A N 1
ATOM 1660 C CA . LEU A 1 202 ? 43.255 -8.366 -12.762 1.00 73.38 202 LEU A CA 1
ATOM 1661 C C . LEU A 1 202 ? 44.470 -8.591 -11.852 1.00 73.38 202 LEU A C 1
ATOM 1663 O O . LEU A 1 202 ? 44.624 -9.682 -11.302 1.00 73.38 202 LEU A O 1
ATOM 1667 N N . LEU A 1 203 ? 45.289 -7.556 -11.649 1.00 85.56 203 LEU A N 1
ATOM 1668 C CA . LEU A 1 203 ? 46.451 -7.593 -10.759 1.00 85.56 203 LEU A CA 1
ATOM 1669 C C . LEU A 1 203 ? 46.050 -7.788 -9.293 1.00 85.56 203 LEU A C 1
ATOM 1671 O O . LEU A 1 203 ? 46.647 -8.611 -8.609 1.00 85.56 203 LEU A O 1
ATOM 1675 N N . GLU A 1 204 ? 45.004 -7.112 -8.820 1.00 81.00 204 GLU A N 1
ATOM 1676 C CA . GLU A 1 204 ? 44.457 -7.297 -7.469 1.00 81.00 204 GLU A CA 1
ATOM 1677 C C . GLU A 1 204 ? 44.005 -8.740 -7.232 1.00 81.00 204 GLU A C 1
ATOM 1679 O O . GLU A 1 204 ? 44.253 -9.313 -6.170 1.00 81.00 204 GLU A O 1
ATOM 1684 N N . ARG A 1 205 ? 43.376 -9.367 -8.236 1.00 75.88 205 ARG A N 1
ATOM 1685 C CA . ARG A 1 205 ? 42.981 -10.777 -8.151 1.00 75.88 205 ARG A CA 1
ATOM 1686 C C . ARG A 1 205 ? 44.197 -11.692 -8.028 1.00 75.88 205 ARG A C 1
ATOM 1688 O O . ARG A 1 205 ? 44.195 -12.572 -7.172 1.00 75.88 205 ARG A O 1
ATOM 1695 N N . GLN A 1 206 ? 45.228 -11.471 -8.843 1.00 80.56 206 GLN A N 1
ATOM 1696 C CA . GLN A 1 206 ? 46.475 -12.241 -8.779 1.00 80.56 206 GLN A CA 1
ATOM 1697 C C . GLN A 1 206 ? 47.187 -12.058 -7.437 1.00 80.56 206 GLN A C 1
ATOM 1699 O O . GLN A 1 206 ? 47.682 -13.023 -6.858 1.00 80.56 206 GLN A O 1
ATOM 1704 N N . LEU A 1 207 ? 47.209 -10.830 -6.921 1.00 87.88 207 LEU A N 1
ATOM 1705 C CA . LEU A 1 207 ? 47.806 -10.514 -5.631 1.00 87.88 207 LEU A CA 1
ATOM 1706 C C . LEU A 1 207 ? 47.062 -11.250 -4.513 1.00 87.88 207 LEU A C 1
ATOM 1708 O O . LEU A 1 207 ? 47.691 -11.935 -3.711 1.00 87.88 207 LEU A O 1
ATOM 1712 N N . LYS A 1 208 ? 45.727 -11.239 -4.541 1.00 85.88 208 LYS A N 1
ATOM 1713 C CA . LYS A 1 208 ? 44.894 -11.993 -3.599 1.00 85.88 208 LYS A CA 1
ATOM 1714 C C . LYS A 1 208 ? 45.112 -13.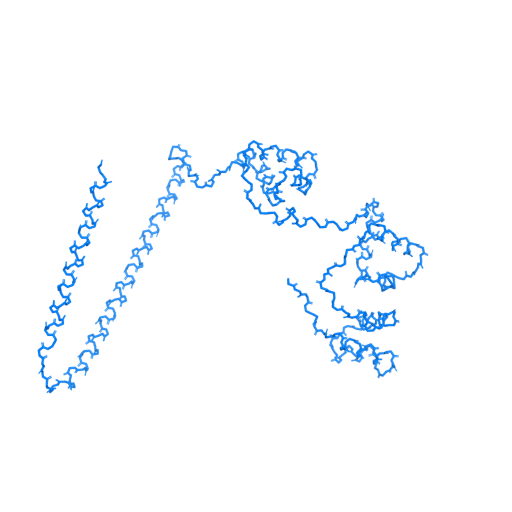506 -3.696 1.00 85.88 208 LYS A C 1
ATOM 1716 O O . LYS A 1 208 ? 45.185 -14.182 -2.674 1.00 85.88 208 LYS A O 1
ATOM 1721 N N . GLU A 1 209 ? 45.231 -14.056 -4.905 1.00 81.44 209 GLU A N 1
ATOM 1722 C CA . GLU A 1 209 ? 45.577 -15.470 -5.122 1.00 81.44 209 GLU A CA 1
ATOM 1723 C C . GLU A 1 209 ? 46.939 -15.811 -4.489 1.00 81.44 209 GLU A C 1
ATOM 1725 O O . GLU A 1 209 ? 47.053 -16.804 -3.767 1.00 81.44 209 GLU A O 1
ATOM 1730 N N . LYS A 1 210 ? 47.947 -14.949 -4.672 1.00 86.94 210 LYS A N 1
ATOM 1731 C CA . LYS A 1 210 ? 49.289 -15.106 -4.089 1.00 86.94 210 LYS A CA 1
ATOM 1732 C C . LYS A 1 210 ? 49.310 -14.942 -2.572 1.00 86.94 210 LYS A C 1
ATOM 1734 O O . LYS A 1 210 ? 50.036 -15.659 -1.885 1.00 86.94 210 LYS A O 1
ATOM 1739 N N . GLU A 1 211 ? 48.516 -14.033 -2.023 1.00 84.38 211 GLU A N 1
ATOM 1740 C CA . GLU A 1 211 ? 48.345 -13.881 -0.577 1.00 84.38 211 GLU A CA 1
ATOM 1741 C C . GLU A 1 211 ? 47.706 -15.123 0.041 1.00 84.38 211 GLU A C 1
ATOM 1743 O O . GLU A 1 211 ? 48.203 -15.628 1.047 1.00 84.38 211 GLU A O 1
ATOM 1748 N N . MET A 1 212 ? 46.660 -15.669 -0.588 1.00 83.69 212 MET A N 1
ATOM 1749 C CA . MET A 1 212 ? 46.043 -16.923 -0.153 1.00 83.69 212 MET A CA 1
ATOM 1750 C C . MET A 1 212 ? 47.035 -18.092 -0.222 1.00 83.69 212 MET A C 1
ATOM 1752 O O . MET A 1 212 ? 47.118 -18.872 0.726 1.00 83.69 212 MET A O 1
ATOM 1756 N N . GLU A 1 213 ? 47.829 -18.191 -1.293 1.00 81.62 213 GLU A N 1
ATOM 1757 C CA . GLU A 1 213 ? 48.900 -19.187 -1.431 1.00 81.62 213 GLU A CA 1
ATOM 1758 C C . GLU A 1 213 ? 49.926 -19.065 -0.290 1.00 81.62 213 GLU A C 1
ATOM 1760 O O . GLU A 1 213 ? 50.249 -20.050 0.379 1.00 81.62 213 GLU A O 1
ATOM 1765 N N . ASN A 1 214 ? 50.374 -17.846 0.012 1.00 81.75 214 ASN A N 1
ATOM 1766 C CA . ASN A 1 214 ? 51.308 -17.579 1.104 1.00 81.75 214 ASN A CA 1
ATOM 1767 C C . ASN A 1 214 ? 50.721 -17.897 2.484 1.00 81.75 214 ASN A C 1
ATOM 1769 O O . ASN A 1 214 ? 51.412 -18.464 3.333 1.00 81.75 214 ASN A O 1
ATOM 1773 N N . GLU A 1 215 ? 49.457 -17.563 2.730 1.00 84.88 215 GLU A N 1
ATOM 1774 C CA . GLU A 1 215 ? 48.773 -17.890 3.982 1.00 84.88 215 GLU A CA 1
ATOM 1775 C C . GLU A 1 215 ? 48.620 -19.406 4.168 1.00 84.88 215 GLU A C 1
ATOM 1777 O O . GLU A 1 215 ? 48.874 -19.930 5.260 1.00 84.88 215 GLU A O 1
ATOM 1782 N N . LEU A 1 216 ? 48.296 -20.139 3.100 1.00 77.81 216 LEU A N 1
ATOM 1783 C CA . LEU A 1 216 ? 48.276 -21.603 3.112 1.00 77.81 216 LEU A CA 1
ATOM 1784 C C . LEU A 1 216 ? 49.669 -22.177 3.402 1.00 77.81 216 LEU A C 1
ATOM 1786 O O . LEU A 1 216 ? 49.804 -23.048 4.265 1.00 77.81 216 LEU A O 1
ATOM 1790 N N . LEU A 1 217 ? 50.719 -21.651 2.764 1.00 76.38 217 LEU A N 1
ATOM 1791 C CA . LEU A 1 217 ? 52.104 -22.059 3.015 1.00 76.38 217 LEU A CA 1
ATOM 1792 C C . LEU A 1 217 ? 52.540 -21.778 4.461 1.00 76.38 217 LEU A C 1
ATOM 1794 O O . LEU A 1 217 ? 53.164 -22.638 5.089 1.00 76.38 217 LEU A O 1
ATOM 1798 N N . LYS A 1 218 ? 52.181 -20.621 5.034 1.00 77.81 218 LYS A N 1
ATOM 1799 C CA . LYS A 1 218 ? 52.443 -20.296 6.448 1.00 77.81 218 LYS A CA 1
ATOM 1800 C C . LYS A 1 218 ? 51.735 -21.265 7.392 1.00 77.81 218 LYS A C 1
ATOM 1802 O O . LYS A 1 218 ? 52.360 -21.742 8.338 1.00 77.81 218 LYS A O 1
ATOM 1807 N N . LYS A 1 219 ? 50.458 -21.582 7.152 1.00 74.25 219 LYS A N 1
ATOM 1808 C CA . LYS A 1 219 ? 49.713 -22.573 7.952 1.00 74.25 219 LYS A CA 1
ATOM 1809 C C . LYS A 1 219 ? 50.343 -23.962 7.855 1.00 74.25 219 LYS A C 1
ATOM 1811 O O . LYS A 1 219 ? 50.527 -24.618 8.876 1.00 74.25 219 LYS A O 1
ATOM 1816 N N . CYS A 1 220 ? 50.764 -24.365 6.659 1.00 61.97 220 CYS A N 1
ATOM 1817 C CA . CYS A 1 220 ? 51.435 -25.642 6.426 1.00 61.97 220 CYS A CA 1
ATOM 1818 C C . CYS A 1 220 ? 52.791 -25.721 7.162 1.00 61.97 220 CYS A C 1
ATOM 1820 O O . CYS A 1 220 ? 53.096 -26.727 7.801 1.00 61.97 220 CYS A O 1
ATOM 1822 N N . ARG A 1 221 ? 53.578 -24.632 7.171 1.00 64.62 221 ARG A N 1
ATOM 1823 C CA . ARG A 1 221 ? 54.822 -24.528 7.963 1.00 64.62 221 ARG A CA 1
ATOM 1824 C C . ARG A 1 221 ? 54.572 -24.597 9.473 1.00 64.62 221 ARG A C 1
ATOM 1826 O O . ARG A 1 221 ? 55.307 -25.290 10.167 1.00 64.62 221 ARG A O 1
ATOM 1833 N N . LYS A 1 222 ? 53.533 -23.922 9.980 1.00 62.44 222 LYS A N 1
ATOM 1834 C CA . LYS A 1 222 ? 53.154 -23.953 11.406 1.00 62.44 222 LYS A CA 1
ATOM 1835 C C . LYS A 1 222 ? 52.690 -25.342 11.855 1.00 62.44 222 LYS A C 1
ATOM 1837 O O . LYS A 1 222 ? 53.100 -25.785 12.920 1.00 62.44 222 LYS A O 1
ATOM 1842 N N . SER A 1 223 ? 51.912 -26.045 11.027 1.00 54.75 223 SER A N 1
ATOM 1843 C CA . SER A 1 223 ? 51.496 -27.431 11.295 1.00 54.75 223 SER A CA 1
ATOM 1844 C C . SER A 1 223 ? 52.700 -28.373 11.374 1.00 54.75 223 SER A C 1
ATOM 1846 O O . SER A 1 223 ? 52.824 -29.125 12.332 1.00 54.75 223 SER A O 1
ATOM 1848 N N . LYS A 1 224 ? 53.652 -28.260 10.435 1.00 56.00 224 LYS A N 1
ATOM 1849 C CA . LYS A 1 224 ? 54.900 -29.042 10.469 1.00 56.00 224 LYS A CA 1
ATOM 1850 C C . LYS A 1 224 ? 55.801 -28.693 11.664 1.00 56.00 224 LYS A C 1
ATOM 1852 O O . LYS A 1 224 ? 56.483 -29.566 12.183 1.00 56.00 224 LYS A O 1
ATOM 1857 N N . GLY A 1 225 ? 55.805 -27.435 12.116 1.00 51.66 225 GLY A N 1
ATOM 1858 C CA . GLY A 1 225 ? 56.525 -27.006 13.323 1.00 51.66 225 GLY A CA 1
ATOM 1859 C C . GLY A 1 225 ? 55.910 -27.530 14.628 1.00 51.66 225 GLY A C 1
ATOM 1860 O O . GLY A 1 225 ? 56.647 -27.852 15.555 1.00 51.66 225 GLY A O 1
ATOM 1861 N N . GLY A 1 226 ? 54.579 -27.671 14.682 1.00 47.25 226 GLY A N 1
ATOM 1862 C CA . GLY A 1 226 ? 53.864 -28.314 15.792 1.00 47.25 226 GLY A CA 1
ATOM 1863 C C . GLY A 1 226 ? 54.119 -29.823 15.871 1.00 47.25 226 GLY A C 1
ATOM 1864 O O . GLY A 1 226 ? 54.347 -30.347 16.961 1.00 47.25 226 GLY A O 1
ATOM 1865 N N . ASP A 1 227 ? 54.202 -30.496 14.720 1.00 44.34 227 ASP A N 1
ATOM 1866 C CA . ASP A 1 227 ? 54.565 -31.919 14.648 1.00 44.34 227 ASP A CA 1
ATOM 1867 C C . ASP A 1 227 ? 56.024 -32.176 15.072 1.00 44.34 227 ASP A C 1
ATOM 1869 O O . ASP A 1 227 ? 56.320 -33.213 15.666 1.00 44.34 227 ASP A O 1
ATOM 1873 N N . LEU A 1 228 ? 56.945 -31.225 14.849 1.00 44.00 228 LEU A N 1
ATOM 1874 C CA . LEU A 1 228 ? 58.324 -31.326 15.355 1.00 44.00 228 LEU A CA 1
ATOM 1875 C C . LEU A 1 228 ? 58.417 -31.193 16.886 1.00 44.00 228 LEU A C 1
ATOM 1877 O O . LEU A 1 228 ? 59.319 -31.778 17.488 1.00 44.00 228 LEU A O 1
ATOM 1881 N N . LEU A 1 229 ? 57.505 -30.447 17.518 1.00 45.09 229 LEU A N 1
ATOM 1882 C CA . LEU A 1 229 ? 57.465 -30.294 18.977 1.00 45.09 229 LEU A CA 1
ATOM 1883 C C . LEU A 1 229 ? 56.801 -31.508 19.651 1.00 45.09 229 LEU A C 1
ATOM 1885 O O . LEU A 1 229 ? 57.350 -32.025 20.622 1.00 45.09 229 LEU A O 1
ATOM 1889 N N . GLN A 1 230 ? 55.729 -32.063 19.070 1.00 42.78 230 GLN A N 1
ATOM 1890 C CA . GLN A 1 230 ? 55.134 -33.324 19.549 1.00 42.78 230 GLN A CA 1
ATOM 1891 C C . GLN A 1 230 ? 56.003 -34.559 19.245 1.00 42.78 230 GLN A C 1
ATOM 1893 O O . GLN A 1 230 ? 55.955 -35.553 19.972 1.00 42.78 230 GLN A O 1
ATOM 1898 N N . GLY A 1 231 ? 56.831 -34.505 18.196 1.00 44.19 231 GLY A N 1
ATOM 1899 C CA . GLY A 1 231 ? 57.815 -35.542 17.879 1.00 44.19 231 GLY A CA 1
ATOM 1900 C C . GLY A 1 231 ? 58.979 -35.607 18.875 1.00 44.19 231 GLY A C 1
ATOM 1901 O O . GLY A 1 231 ? 59.474 -36.700 19.145 1.00 44.19 231 GLY A O 1
ATOM 1902 N N . LYS A 1 232 ? 59.380 -34.470 19.469 1.00 42.56 232 LYS A N 1
ATOM 1903 C CA . LYS A 1 232 ? 60.401 -34.439 20.530 1.00 42.56 232 LYS A CA 1
ATOM 1904 C C . LYS A 1 232 ? 59.870 -34.992 21.855 1.00 42.56 232 LYS A C 1
ATOM 1906 O O . LYS A 1 232 ? 60.524 -35.863 22.422 1.00 42.56 232 LYS A O 1
ATOM 1911 N N . GLU A 1 233 ? 58.658 -34.623 22.274 1.00 40.62 233 GLU A N 1
ATOM 1912 C CA . GLU A 1 233 ? 58.039 -35.177 23.495 1.00 40.62 233 GLU A CA 1
ATOM 1913 C C . GLU A 1 233 ? 57.718 -36.682 23.387 1.00 40.62 233 GLU A C 1
ATOM 1915 O O . GLU A 1 233 ? 57.801 -37.408 24.374 1.00 40.62 233 GLU A O 1
ATOM 1920 N N . ARG A 1 234 ? 57.439 -37.212 22.184 1.00 39.53 234 ARG A N 1
ATOM 1921 C CA . ARG A 1 234 ? 57.285 -38.670 21.975 1.00 39.53 234 ARG A CA 1
ATOM 1922 C C . ARG A 1 234 ? 58.608 -39.435 21.830 1.00 39.53 234 ARG A C 1
ATOM 1924 O O . ARG A 1 234 ? 58.612 -40.661 21.982 1.00 39.53 234 ARG A O 1
ATOM 1931 N N . SER A 1 235 ? 59.721 -38.754 21.548 1.00 41.50 235 SER A N 1
ATOM 1932 C CA . SER A 1 235 ? 61.043 -39.389 21.420 1.00 41.50 235 SER A CA 1
ATOM 1933 C C . SER A 1 235 ? 61.698 -39.721 22.766 1.00 41.50 235 SER A C 1
ATOM 1935 O O . SER A 1 235 ? 62.475 -40.668 22.831 1.00 41.50 235 SER A O 1
ATOM 1937 N N . GLU A 1 236 ? 61.313 -39.049 23.855 1.00 41.56 236 GLU A N 1
ATOM 1938 C CA . GLU A 1 236 ? 61.769 -39.402 25.211 1.00 41.56 236 GLU A CA 1
ATOM 1939 C C . GLU A 1 236 ? 60.970 -40.564 25.832 1.00 41.56 236 GLU A C 1
ATOM 1941 O O . GLU A 1 236 ? 61.472 -41.250 26.719 1.00 41.56 236 GLU A O 1
ATOM 1946 N N . ILE A 1 237 ? 59.775 -40.870 25.309 1.00 45.56 237 ILE A N 1
ATOM 1947 C CA . ILE A 1 237 ? 58.909 -41.958 25.809 1.00 45.56 237 ILE A CA 1
ATOM 1948 C C . ILE A 1 237 ? 59.075 -43.265 24.997 1.00 45.56 237 ILE A C 1
ATOM 1950 O O . ILE A 1 237 ? 58.611 -44.323 25.411 1.00 45.56 237 ILE A O 1
ATOM 1954 N N . SER A 1 238 ? 59.782 -43.244 23.860 1.00 41.03 238 SER A N 1
ATOM 1955 C CA . SER A 1 238 ? 59.995 -44.426 22.997 1.00 41.03 238 SER A CA 1
ATOM 1956 C C . SER A 1 238 ? 61.455 -44.884 22.898 1.00 41.03 238 SER A C 1
ATOM 1958 O O . SER A 1 238 ? 61.839 -45.578 21.956 1.00 41.03 238 SER A O 1
ATOM 1960 N N . SER A 1 239 ? 62.256 -44.610 23.931 1.00 42.66 239 SER A N 1
ATOM 1961 C CA . SER A 1 239 ? 63.557 -45.250 24.195 1.00 42.66 239 SER A CA 1
ATOM 1962 C C . SER A 1 239 ? 63.452 -46.752 24.538 1.00 42.66 239 SER A C 1
ATOM 1964 O O . SER A 1 239 ? 64.370 -47.346 25.096 1.00 42.66 239 SER A O 1
ATOM 1966 N N . SER A 1 240 ? 62.364 -47.415 24.141 1.00 47.56 240 SER A N 1
ATOM 1967 C CA . SER A 1 240 ? 62.270 -48.869 24.106 1.00 47.56 240 SER A CA 1
ATOM 1968 C C . SER A 1 240 ? 61.445 -49.321 22.893 1.00 47.56 240 SER A C 1
ATOM 1970 O O . SER A 1 240 ? 60.279 -48.980 22.742 1.00 47.56 240 SER A O 1
ATOM 1972 N N . GLN A 1 241 ? 62.086 -50.126 22.039 1.00 40.38 241 GLN A N 1
ATOM 1973 C CA . GLN A 1 241 ? 61.556 -50.825 20.855 1.00 40.38 241 GLN A CA 1
ATOM 1974 C C . GLN A 1 241 ? 61.570 -50.065 19.515 1.00 40.38 241 GLN A C 1
ATOM 1976 O O . GLN A 1 241 ? 60.576 -49.531 19.029 1.00 40.38 241 GLN A O 1
ATOM 1981 N N . GLY A 1 242 ? 62.720 -50.127 18.836 1.00 47.06 242 GLY A N 1
ATOM 1982 C CA . GLY A 1 242 ? 62.830 -49.795 17.416 1.00 47.06 242 GLY A CA 1
ATOM 1983 C C . GLY A 1 242 ? 62.215 -50.874 16.522 1.00 47.06 242 GLY A C 1
ATOM 1984 O O . GLY A 1 242 ? 62.409 -52.060 16.762 1.00 47.06 242 GLY A O 1
ATOM 1985 N N . THR A 1 243 ? 61.525 -50.484 15.446 1.00 47.91 243 THR A N 1
ATOM 1986 C CA . THR A 1 243 ? 61.216 -51.399 14.332 1.00 47.91 243 THR A CA 1
ATOM 1987 C C . THR A 1 243 ? 61.106 -50.678 12.983 1.00 47.91 243 THR A C 1
ATOM 1989 O O . THR A 1 243 ? 60.581 -49.572 12.860 1.00 47.91 243 THR A O 1
ATOM 1992 N N . SER A 1 244 ? 61.591 -51.362 11.942 1.00 49.41 244 SER A N 1
ATOM 1993 C CA . SER A 1 244 ? 61.751 -51.006 10.519 1.00 49.41 244 SER A CA 1
ATOM 1994 C C . SER A 1 244 ? 60.534 -50.452 9.746 1.00 49.41 244 SER A C 1
ATOM 1996 O O . SER A 1 244 ? 60.596 -50.333 8.521 1.00 49.41 244 SER A O 1
ATOM 1998 N N . ARG A 1 245 ? 59.423 -50.095 10.401 1.00 44.31 245 ARG A N 1
ATOM 1999 C CA . ARG A 1 245 ? 58.207 -49.560 9.755 1.00 44.31 245 ARG A CA 1
ATOM 2000 C C . ARG A 1 245 ? 58.354 -48.108 9.286 1.00 44.31 245 ARG A C 1
ATOM 2002 O O . ARG A 1 245 ? 57.853 -47.775 8.215 1.00 44.31 245 ARG A O 1
ATOM 2009 N N . GLY A 1 246 ? 59.097 -47.275 10.020 1.00 47.50 246 GLY A N 1
ATOM 2010 C CA . GLY A 1 246 ? 59.269 -45.850 9.690 1.00 47.50 246 GLY A CA 1
ATOM 2011 C C . GLY A 1 246 ? 59.996 -45.603 8.361 1.00 47.50 246 GLY A C 1
ATOM 2012 O O . GLY A 1 246 ? 59.595 -44.744 7.582 1.00 47.50 246 GLY A O 1
ATOM 2013 N N . LYS A 1 247 ? 61.002 -46.426 8.034 1.00 51.25 247 LYS A N 1
ATOM 2014 C CA . LYS A 1 247 ? 61.764 -46.290 6.778 1.00 51.25 247 LYS A CA 1
ATOM 2015 C C . LYS A 1 247 ? 60.944 -46.671 5.533 1.00 51.25 247 LYS A C 1
ATOM 2017 O O . LYS A 1 247 ? 61.137 -46.073 4.480 1.00 51.25 247 LYS A O 1
ATOM 2022 N N . LYS A 1 248 ? 59.994 -47.614 5.647 1.00 51.19 248 LYS A N 1
ATOM 2023 C CA . LYS A 1 248 ? 59.095 -47.993 4.535 1.00 51.19 248 LYS A CA 1
ATOM 2024 C C . LYS A 1 248 ? 58.046 -46.917 4.235 1.00 51.19 248 LYS A C 1
ATOM 2026 O O . LYS A 1 248 ? 57.732 -46.693 3.070 1.00 51.19 248 LYS A O 1
ATOM 2031 N N . LEU A 1 249 ? 57.537 -46.236 5.263 1.00 52.06 249 LEU A N 1
ATOM 2032 C CA . LEU A 1 249 ? 56.574 -45.140 5.104 1.00 52.06 249 LEU A CA 1
ATOM 2033 C C . LEU A 1 249 ? 57.217 -43.903 4.466 1.00 52.06 249 LEU A C 1
ATOM 2035 O O . LEU A 1 249 ? 56.634 -43.332 3.548 1.00 52.06 249 LEU A O 1
ATOM 2039 N N . GLN A 1 250 ? 58.448 -43.559 4.865 1.00 50.88 250 GLN A N 1
ATOM 2040 C CA . GLN A 1 250 ? 59.185 -42.439 4.272 1.00 50.88 250 GLN A CA 1
ATOM 2041 C C . GLN A 1 250 ? 59.463 -42.669 2.778 1.00 50.88 250 GLN A C 1
ATOM 2043 O O . GLN A 1 250 ? 59.154 -41.817 1.950 1.00 50.88 250 GLN A O 1
ATOM 2048 N N . HIS A 1 251 ? 59.943 -43.865 2.416 1.00 55.41 251 HIS A N 1
ATOM 2049 C CA . HIS A 1 251 ? 60.207 -44.207 1.017 1.00 55.41 251 HIS A CA 1
ATOM 2050 C C . HIS A 1 251 ? 58.921 -44.241 0.173 1.00 55.41 251 HIS A C 1
ATOM 2052 O O . HIS A 1 251 ? 58.912 -43.793 -0.971 1.00 55.41 251 HIS A O 1
ATOM 2058 N N . SER A 1 252 ? 57.803 -44.703 0.747 1.00 52.31 252 SER A N 1
ATOM 2059 C CA . SER A 1 252 ? 56.501 -44.672 0.074 1.00 52.31 252 SER A CA 1
ATOM 2060 C C . SER A 1 252 ? 56.005 -43.245 -0.180 1.00 52.31 252 SER A C 1
ATOM 2062 O O . SER A 1 252 ? 55.375 -43.009 -1.209 1.00 52.31 252 SER A O 1
ATOM 2064 N N . MET A 1 253 ? 56.260 -42.298 0.726 1.00 56.56 253 MET A N 1
ATOM 2065 C CA . MET A 1 253 ? 55.868 -40.896 0.542 1.00 56.56 253 MET A CA 1
ATOM 2066 C C . MET A 1 253 ? 56.722 -40.192 -0.516 1.00 56.56 253 MET A C 1
ATOM 2068 O O . MET A 1 253 ? 56.163 -39.485 -1.353 1.00 56.56 253 MET A O 1
ATOM 2072 N N . ASP A 1 254 ? 58.035 -40.439 -0.543 1.00 64.25 254 ASP A N 1
ATOM 2073 C CA . ASP A 1 254 ? 58.929 -39.865 -1.560 1.00 64.25 254 ASP A CA 1
ATOM 2074 C C . ASP A 1 254 ? 58.570 -40.343 -2.976 1.00 64.25 254 ASP A C 1
ATOM 2076 O O . ASP A 1 254 ? 58.524 -39.546 -3.915 1.00 64.25 254 ASP A O 1
ATOM 2080 N N . VAL A 1 255 ? 58.199 -41.620 -3.136 1.00 65.38 255 VAL A N 1
ATOM 2081 C CA . VAL A 1 255 ? 57.747 -42.161 -4.432 1.00 65.38 255 VAL A CA 1
ATOM 2082 C C . VAL A 1 255 ? 56.421 -41.531 -4.885 1.00 65.38 255 VAL A C 1
ATOM 2084 O O . VAL A 1 255 ? 56.236 -41.280 -6.077 1.00 65.38 255 VAL A O 1
ATOM 2087 N N . GLN A 1 256 ? 55.498 -41.234 -3.964 1.00 62.19 256 GLN A N 1
ATOM 2088 C CA . GLN A 1 256 ? 54.236 -40.552 -4.293 1.00 62.19 256 GLN A CA 1
ATOM 2089 C C . GLN A 1 256 ? 54.463 -39.079 -4.672 1.00 62.19 256 GLN A C 1
ATOM 2091 O O . GLN A 1 256 ? 53.847 -38.583 -5.615 1.00 62.19 256 GLN A O 1
ATOM 2096 N N . MET A 1 257 ? 55.399 -38.403 -4.000 1.00 63.56 257 MET A N 1
ATOM 2097 C CA . MET A 1 257 ? 55.804 -37.025 -4.306 1.00 63.56 257 MET A CA 1
ATOM 2098 C C . MET A 1 257 ? 56.424 -36.902 -5.704 1.00 63.56 257 MET A C 1
ATOM 2100 O O . MET A 1 257 ? 56.036 -36.024 -6.476 1.00 63.56 257 MET A O 1
ATOM 2104 N N . LEU A 1 258 ? 57.314 -37.830 -6.073 1.00 70.44 258 LEU A N 1
ATOM 2105 C CA . LEU A 1 258 ? 57.927 -37.860 -7.405 1.00 70.44 258 LEU A CA 1
ATOM 2106 C C . LEU A 1 258 ? 56.897 -38.135 -8.513 1.00 70.44 258 LEU A C 1
ATOM 2108 O O . LEU A 1 258 ? 56.943 -37.507 -9.571 1.00 70.44 258 LEU A O 1
ATOM 2112 N N . ARG A 1 259 ? 55.914 -39.013 -8.265 1.00 75.75 259 ARG A N 1
ATOM 2113 C CA . ARG A 1 259 ? 54.804 -39.259 -9.208 1.00 75.75 259 ARG A CA 1
ATOM 2114 C C . ARG A 1 259 ? 53.931 -38.022 -9.409 1.00 75.75 259 ARG A C 1
ATOM 2116 O O . ARG A 1 259 ? 53.551 -37.723 -10.539 1.00 75.75 259 ARG A O 1
ATOM 2123 N N . TYR A 1 260 ? 53.640 -37.290 -8.336 1.00 72.62 260 TYR A N 1
ATOM 2124 C CA . TYR A 1 260 ? 52.855 -36.059 -8.408 1.00 72.62 260 TYR A CA 1
ATOM 2125 C C . TYR A 1 260 ? 53.582 -34.959 -9.196 1.00 72.62 260 TYR A C 1
ATOM 2127 O O . TYR A 1 260 ? 52.981 -34.313 -10.054 1.00 72.62 260 TYR A O 1
ATOM 2135 N N . GLN A 1 261 ? 54.891 -34.797 -8.979 1.00 74.88 261 GLN A N 1
ATOM 2136 C CA . GLN A 1 261 ? 55.704 -33.849 -9.748 1.00 74.88 261 GLN A CA 1
ATOM 2137 C C . GLN A 1 261 ? 55.769 -34.212 -11.240 1.00 74.88 261 GLN A C 1
ATOM 2139 O O . GLN A 1 261 ? 55.625 -33.328 -12.082 1.00 74.88 261 GLN A O 1
ATOM 2144 N N . ALA A 1 262 ? 55.898 -35.498 -11.586 1.00 76.75 262 ALA A N 1
ATOM 2145 C CA . ALA A 1 262 ? 55.886 -35.943 -12.981 1.00 76.75 262 ALA A CA 1
ATOM 2146 C C . ALA A 1 262 ? 54.540 -35.669 -13.685 1.00 76.75 262 ALA A C 1
ATOM 2148 O O . ALA A 1 262 ? 54.522 -35.238 -14.839 1.00 76.75 262 ALA A O 1
ATOM 2149 N N . LEU A 1 263 ? 53.412 -35.858 -12.988 1.00 74.00 263 LEU A N 1
ATOM 2150 C CA . LEU A 1 263 ? 52.078 -35.548 -13.522 1.00 74.00 263 LEU A CA 1
ATOM 2151 C C . LEU A 1 263 ? 51.881 -34.047 -13.765 1.00 74.00 263 LEU A C 1
ATOM 2153 O O . LEU A 1 263 ? 51.346 -33.662 -14.804 1.00 74.00 263 LEU A O 1
ATOM 2157 N N . LEU A 1 264 ? 52.364 -33.201 -12.853 1.00 75.75 264 LEU A N 1
ATOM 2158 C CA . LEU A 1 264 ? 52.340 -31.745 -13.015 1.00 75.75 264 LEU A CA 1
ATOM 2159 C C . LEU A 1 264 ? 53.155 -31.293 -14.231 1.00 75.75 264 LEU A C 1
ATOM 2161 O O . LEU A 1 264 ? 52.686 -30.460 -15.003 1.00 75.75 264 LEU A O 1
ATOM 2165 N N . ILE A 1 265 ? 54.338 -31.875 -14.444 1.00 79.62 265 ILE A N 1
ATOM 2166 C CA . ILE A 1 265 ? 55.182 -31.565 -15.606 1.00 79.62 265 ILE A CA 1
ATOM 2167 C C . ILE A 1 265 ? 54.493 -31.982 -16.914 1.00 79.62 265 ILE A C 1
ATOM 2169 O O . ILE A 1 265 ? 54.460 -31.195 -17.857 1.00 79.62 265 ILE A O 1
ATOM 2173 N N . LEU A 1 266 ? 53.868 -33.163 -16.965 1.00 73.06 266 LEU A N 1
ATOM 2174 C CA . LEU A 1 266 ? 53.110 -33.615 -18.141 1.00 73.06 266 LEU A CA 1
ATOM 2175 C C . LEU A 1 266 ? 51.888 -32.735 -18.439 1.00 73.06 266 LEU A C 1
ATOM 2177 O O . LEU A 1 266 ? 51.558 -32.500 -19.601 1.00 73.06 266 LEU A O 1
ATOM 2181 N N . GLN A 1 267 ? 51.218 -32.231 -17.405 1.00 72.50 267 GLN A N 1
ATOM 2182 C CA . GLN A 1 267 ? 50.076 -31.333 -17.563 1.00 72.50 267 GLN A CA 1
ATOM 2183 C C . GLN A 1 267 ? 50.511 -29.934 -18.029 1.00 72.50 267 GLN A C 1
ATOM 2185 O O . GLN A 1 267 ? 49.829 -29.313 -18.847 1.00 72.50 267 GLN A O 1
ATOM 2190 N N . MET A 1 268 ? 51.684 -29.467 -17.592 1.00 77.12 268 MET A N 1
ATOM 2191 C CA . MET A 1 268 ? 52.295 -28.241 -18.109 1.00 77.12 268 MET A CA 1
ATOM 2192 C C . MET A 1 268 ? 52.747 -28.403 -19.569 1.00 77.12 268 MET A C 1
ATOM 2194 O O . MET A 1 268 ? 52.441 -27.542 -20.385 1.00 77.12 268 MET A O 1
ATOM 2198 N N . ALA A 1 269 ? 53.358 -29.531 -19.942 1.00 71.50 269 ALA A N 1
ATOM 2199 C CA . ALA A 1 269 ? 53.737 -29.807 -21.332 1.00 71.50 269 ALA A CA 1
ATOM 2200 C C . ALA A 1 269 ? 52.516 -29.846 -22.275 1.00 71.50 269 ALA A C 1
ATOM 2202 O O . ALA A 1 269 ? 52.497 -29.156 -23.290 1.00 71.50 269 ALA A O 1
ATOM 2203 N N . LYS A 1 270 ? 51.431 -30.534 -21.885 1.00 70.81 270 LYS A N 1
ATOM 2204 C CA . LYS A 1 270 ? 50.173 -30.559 -22.661 1.00 70.81 270 LYS A CA 1
ATOM 2205 C C . LYS A 1 270 ? 49.500 -29.192 -22.823 1.00 70.81 270 LYS A C 1
ATOM 2207 O O . LYS A 1 270 ? 48.745 -28.999 -23.767 1.00 70.81 270 LYS A O 1
ATOM 2212 N N . SER A 1 271 ? 49.729 -28.259 -21.900 1.00 66.94 271 SER A N 1
ATOM 2213 C CA . SER A 1 271 ? 49.176 -26.897 -21.990 1.00 66.94 271 SER A CA 1
ATOM 2214 C C . SER A 1 271 ? 50.055 -25.930 -22.792 1.00 66.94 271 SER A C 1
ATOM 2216 O O . SER A 1 271 ? 49.583 -24.848 -23.144 1.00 66.94 271 SER A O 1
ATOM 2218 N N . LEU A 1 272 ? 51.292 -26.327 -23.114 1.00 61.75 272 LEU A N 1
ATOM 2219 C CA . LEU A 1 272 ? 52.191 -25.615 -24.023 1.00 61.75 272 LEU A CA 1
ATOM 2220 C C . LEU A 1 272 ? 51.968 -26.026 -25.488 1.00 61.75 272 LEU A C 1
ATOM 2222 O O . LEU A 1 272 ? 51.923 -25.144 -26.339 1.00 61.75 272 LEU A O 1
ATOM 2226 N N . ASP A 1 273 ? 51.705 -27.309 -25.769 1.00 55.28 273 ASP A N 1
ATOM 2227 C CA . ASP A 1 273 ? 51.400 -27.798 -27.131 1.00 55.28 273 ASP A CA 1
ATOM 2228 C C . ASP A 1 273 ? 50.049 -27.300 -27.687 1.00 55.28 273 ASP A C 1
ATOM 2230 O O . ASP A 1 273 ? 49.801 -27.379 -28.883 1.00 55.28 273 ASP A O 1
ATOM 2234 N N . PHE A 1 274 ? 49.169 -26.753 -26.841 1.00 50.59 274 PHE A N 1
ATOM 2235 C CA . PHE A 1 274 ? 47.876 -26.182 -27.254 1.00 50.59 274 PHE A CA 1
ATOM 2236 C C . PHE A 1 274 ? 47.947 -24.669 -27.565 1.00 50.59 274 PHE A C 1
ATOM 2238 O O . PHE A 1 274 ? 46.913 -24.020 -27.721 1.00 50.59 274 PHE A O 1
ATOM 2245 N N . ARG A 1 275 ? 49.152 -24.075 -27.585 1.00 54.09 275 ARG A N 1
ATOM 2246 C CA . ARG A 1 275 ? 49.392 -22.649 -27.901 1.00 54.09 275 ARG A CA 1
ATOM 2247 C C . ARG A 1 275 ? 50.313 -22.429 -29.115 1.00 54.09 275 ARG A C 1
ATOM 2249 O O . ARG A 1 275 ? 51.007 -21.413 -29.169 1.00 54.09 275 ARG A O 1
ATOM 2256 N N . GLN A 1 276 ? 50.306 -23.353 -30.072 1.00 45.50 276 GLN A N 1
ATOM 2257 C CA . GLN A 1 276 ? 50.712 -23.132 -31.468 1.00 45.50 276 GLN A CA 1
ATOM 2258 C C . GLN A 1 276 ? 49.545 -23.513 -32.374 1.00 45.50 276 GLN A C 1
ATOM 2260 O O . GLN A 1 276 ? 49.394 -22.843 -33.416 1.00 45.50 276 GLN A O 1
#

Radius of gyration: 37.67 Å; chains: 1; bounding box: 91×66×67 Å

Sequence (276 aa):
MGRKPKLSADMKVCICKQYLDGEKSAAELSQEYGIYCNTIHRWAKSYQSKGASAFDIKLHNAAYTKEFKQQVVEAYLNGGGSMEDLAIRYDIPSRETLRRWIMKYNNLEMLKDYDPKPEVYMKDRSRNTTLDERIEIVKYCLEHETNYKKTAEVFDVSYTQVYQWVKKYQSLGDDGLVDRRGQHKSEDQLSDIEILERKVKLLERQLKEKEMENELLKKCRKSKGGDLLQGKERSEISSSQGTSRGKKLQHSMDVQMLRYQALLILQMAKSLDFRQ

Secondary structure (DSSP, 8-state):
-----SS-HHHHHHHHHHHHTTSS-HHHHHHHHT--HHHHHHHHHHHHHHGGGGG---SSPPP--HHHHHHHHHHHHTT-S-HHHHHHHTT-S-HHHHHHHHHHHHTTPPP------HHHHH--TT----HHHHHHHHHHHHHTTT-HHHHHHHTT--HHHHHHHHHHHHHHGGGGGS--TT-PPPGGG--HHHHHHHHHHHHHHHHHHHHHHHHHHHHHHHHHHHHHHHHHHHHTT--S---THHHHHHHHHHHHHHHHHHHHHHHHHHHHGGG-